Protein AF-A0A6L7TCB7-F1 (afdb_monomer)

pLDDT: mean 78.53, std 20.25, range [25.5, 98.0]

Secondary structure (DSSP, 8-state):
--PPPPP---EEEEETTEEEEE-PPPP-TTS---EEEEEETT---EE-S--SSEEEEE-PPTT--EEEEEEEEETTEEPPPPPPEEE---------TT-S---S-TT--HHHHHHHHHHTTGGGS--THHHHT-TTTS-TTTHHHHHHHTT-S---TTS-HHHHHHHHHHHHHHHHHTTSHHHHHHHHHHTT-EEEEEEPTTSSBEEEEEE---SS---HHHHHHHHHHHHHHS-TT-B--EEE----------SS-------------B--

Mean predicted aligned error: 18.27 Å

Nearest PDB structures (foldseek):
  6u5b-assembly1_0  TM=5.560E-01  e=2.184E-09  Pseudomonas aeruginosa PAO1
  4m4r-assembly3_E  TM=8.350E-01  e=5.725E-06  Homo sapiens
  7mrn-assembly1_A  TM=8.356E-01  e=4.690E-05  Mus musculus
  1uen-assembly1_A  TM=7.590E-01  e=2.731E-05  Homo sapiens
  7y6e-assembly7_G  TM=7.389E-01  e=3.688E-05  Chelicerata

Sequence (272 aa):
MAAPERIDDLTGSPLPGAAKLAWTKPGDGGSPITGHQVRIDGRAWTDTGSAEAGFTWPGLANGREHAFEARAVNADGQAPPSDVVRVTPAWPRTDTSNDVQTLLPPNATAMERALEQAASRASKVPVPIADVWNPATCPPSVLPWLAWALSVDRWDPDWPIATKRQVVADSIGVHRRKGTLAAVEQVLEDIGAVYDIEERPGGQAFRMAIAILNSGSILTEDIQGIREQIDGAKRRSVRYDLSLQAGASLAVAAAAGVGAVQVADVTLEISA

Structure (mmCIF, N/CA/C/O backbone):
data_AF-A0A6L7TCB7-F1
#
_entry.id   AF-A0A6L7TCB7-F1
#
loop_
_atom_site.group_PDB
_atom_site.id
_atom_site.type_symbol
_atom_site.label_atom_id
_atom_site.label_alt_id
_atom_site.label_comp_id
_atom_site.label_asym_id
_atom_site.label_entity_id
_atom_site.label_seq_id
_atom_site.pdbx_PDB_ins_code
_atom_site.Cartn_x
_atom_site.Cartn_y
_atom_site.Cartn_z
_atom_site.occupancy
_atom_site.B_iso_or_equiv
_atom_site.auth_seq_id
_atom_site.auth_comp_id
_atom_site.auth_asym_id
_atom_site.auth_atom_id
_atom_site.pdbx_PDB_model_num
ATOM 1 N N . MET A 1 1 ? 17.857 7.750 -63.173 1.00 79.62 1 MET A N 1
ATOM 2 C CA . MET A 1 1 ? 17.541 7.380 -61.783 1.00 79.62 1 MET A CA 1
ATOM 3 C C . MET A 1 1 ? 18.208 6.038 -61.541 1.00 79.62 1 MET A C 1
ATOM 5 O O . MET A 1 1 ? 18.345 5.273 -62.495 1.00 79.62 1 MET A O 1
ATOM 9 N N . ALA A 1 2 ? 18.770 5.839 -60.357 1.00 89.56 2 ALA A N 1
ATOM 10 C CA . ALA A 1 2 ? 19.584 4.678 -60.013 1.00 89.56 2 ALA A CA 1
ATOM 11 C C . ALA A 1 2 ? 19.196 4.156 -58.626 1.00 89.56 2 ALA A C 1
ATOM 13 O O . ALA A 1 2 ? 18.498 4.834 -57.871 1.00 89.56 2 ALA A O 1
ATOM 14 N N . ALA A 1 3 ? 19.669 2.956 -58.288 1.00 91.69 3 ALA A N 1
ATOM 15 C CA . ALA A 1 3 ? 19.549 2.437 -56.931 1.00 91.69 3 ALA A CA 1
ATOM 16 C C . ALA A 1 3 ? 20.221 3.389 -55.914 1.00 91.69 3 ALA A C 1
ATOM 18 O O . ALA A 1 3 ? 21.119 4.149 -56.296 1.00 91.69 3 ALA A O 1
ATOM 19 N N . PRO A 1 4 ? 19.819 3.351 -54.631 1.00 95.19 4 PRO A N 1
ATOM 20 C CA . PRO A 1 4 ? 20.387 4.232 -53.620 1.00 95.19 4 PRO A CA 1
ATOM 21 C C . PRO A 1 4 ? 21.870 3.934 -53.364 1.00 95.19 4 PRO A C 1
ATOM 23 O O . PRO A 1 4 ? 22.368 2.838 -53.643 1.00 95.19 4 PRO A O 1
ATOM 26 N N . GLU A 1 5 ? 22.565 4.902 -52.779 1.00 95.44 5 GLU A N 1
ATOM 27 C CA . GLU A 1 5 ? 23.951 4.752 -52.340 1.00 95.44 5 GLU A CA 1
ATOM 28 C C . GLU A 1 5 ? 24.071 3.831 -51.113 1.00 95.44 5 GLU A C 1
ATOM 30 O O . GLU A 1 5 ? 23.093 3.521 -50.423 1.00 95.44 5 GLU A O 1
ATOM 35 N N . ARG A 1 6 ? 25.298 3.364 -50.847 1.00 96.19 6 ARG A N 1
ATOM 36 C CA . ARG A 1 6 ? 25.607 2.516 -49.689 1.00 96.19 6 ARG A CA 1
ATOM 37 C C . ARG A 1 6 ? 25.461 3.318 -48.388 1.00 96.19 6 ARG A C 1
ATOM 39 O O . ARG A 1 6 ? 25.783 4.497 -48.338 1.00 96.19 6 ARG A O 1
ATOM 46 N N . ILE A 1 7 ? 25.005 2.653 -47.329 1.00 96.50 7 ILE A N 1
ATOM 47 C CA . ILE A 1 7 ? 25.036 3.192 -45.963 1.00 96.50 7 ILE A CA 1
ATOM 48 C C . ILE A 1 7 ? 26.451 3.017 -45.398 1.00 96.50 7 ILE A C 1
ATOM 50 O O . ILE A 1 7 ? 26.913 1.882 -45.272 1.00 96.50 7 ILE A O 1
ATOM 54 N N . ASP A 1 8 ? 27.108 4.118 -45.032 1.00 94.50 8 ASP A N 1
ATOM 55 C CA . ASP A 1 8 ? 28.501 4.121 -44.552 1.00 94.50 8 ASP A CA 1
ATOM 56 C C . ASP A 1 8 ? 28.642 4.269 -43.024 1.00 94.50 8 ASP A C 1
ATOM 58 O O . ASP A 1 8 ? 29.722 4.059 -42.479 1.00 94.50 8 ASP A O 1
ATOM 62 N N . ASP A 1 9 ? 27.565 4.608 -42.312 1.00 94.75 9 ASP A N 1
ATOM 63 C CA . ASP A 1 9 ? 27.580 4.952 -40.884 1.00 94.75 9 ASP A CA 1
ATOM 64 C C . ASP A 1 9 ? 26.626 4.088 -40.044 1.00 94.75 9 ASP A C 1
ATOM 66 O O . ASP A 1 9 ? 26.057 4.544 -39.049 1.00 94.75 9 ASP A O 1
ATOM 70 N N . LEU A 1 10 ? 26.438 2.822 -40.434 1.00 96.75 10 LEU A N 1
ATOM 71 C CA . LEU A 1 10 ? 25.631 1.897 -39.644 1.00 96.75 10 LEU A CA 1
ATOM 72 C C . LEU A 1 10 ? 26.208 1.789 -38.225 1.00 96.75 10 LEU A C 1
ATOM 74 O O . LEU A 1 10 ? 27.384 1.492 -38.022 1.00 96.75 10 LEU A O 1
ATOM 78 N N . THR A 1 11 ? 25.351 1.987 -37.229 1.00 96.19 11 THR A N 1
ATOM 79 C CA . THR A 1 11 ? 25.665 1.813 -35.810 1.00 96.19 11 THR A CA 1
ATOM 80 C C . THR A 1 11 ? 24.645 0.896 -35.152 1.00 96.19 11 THR A C 1
ATOM 82 O O . THR A 1 11 ? 23.493 0.797 -35.580 1.00 96.19 11 THR A O 1
ATOM 85 N N . GLY A 1 12 ? 25.072 0.200 -34.100 1.00 94.75 12 GLY A N 1
ATOM 86 C CA . GLY A 1 12 ? 24.246 -0.744 -33.361 1.00 94.75 12 GLY A CA 1
ATOM 87 C C . GLY A 1 12 ? 24.436 -0.576 -31.861 1.00 94.75 12 GLY A C 1
ATOM 88 O O . GLY A 1 12 ? 25.558 -0.494 -31.370 1.00 94.75 12 GLY A O 1
ATOM 89 N N . SER A 1 13 ? 23.329 -0.537 -31.129 1.00 92.75 13 SER A N 1
ATOM 90 C CA . SER A 1 13 ? 23.298 -0.451 -29.670 1.00 92.75 13 SER A CA 1
ATOM 91 C C . SER A 1 13 ? 22.528 -1.646 -29.090 1.00 92.75 13 SER A C 1
ATOM 93 O O . SER A 1 13 ? 21.466 -2.007 -29.611 1.00 92.75 13 SER A O 1
ATOM 95 N N . PRO A 1 14 ? 23.054 -2.312 -28.046 1.00 93.12 14 PRO A N 1
ATOM 96 C CA . PRO A 1 14 ? 22.409 -3.483 -27.467 1.00 93.12 14 PRO A CA 1
ATOM 97 C C . PRO A 1 14 ? 21.191 -3.088 -26.624 1.00 93.12 14 PRO A C 1
ATOM 99 O O . PRO A 1 14 ? 21.247 -2.142 -25.840 1.00 93.12 14 PRO A O 1
ATOM 102 N N . LEU A 1 15 ? 20.113 -3.862 -26.740 1.00 90.38 15 LEU A N 1
ATOM 103 C CA . LEU A 1 15 ? 18.933 -3.807 -25.877 1.00 90.38 15 LEU A CA 1
ATOM 104 C C . LEU A 1 15 ? 18.674 -5.193 -25.252 1.00 90.38 15 LEU A C 1
ATOM 106 O O . LEU A 1 15 ? 19.168 -6.202 -25.765 1.00 90.38 15 LEU A O 1
ATOM 110 N N . PRO A 1 16 ? 17.876 -5.287 -24.174 1.00 90.69 16 PRO A N 1
ATOM 111 C CA . PRO A 1 16 ? 17.417 -6.566 -23.642 1.00 90.69 16 PRO A CA 1
ATOM 112 C C . PRO A 1 16 ? 16.672 -7.396 -24.684 1.00 90.69 16 PRO A C 1
ATOM 114 O O . PRO A 1 16 ? 15.559 -7.062 -25.082 1.00 90.69 16 PRO A O 1
ATOM 117 N N . GLY A 1 17 ? 17.294 -8.488 -25.124 1.00 93.00 17 GLY A N 1
ATOM 118 C CA . GLY A 1 17 ? 16.734 -9.382 -26.133 1.00 93.00 17 GLY A CA 1
ATOM 119 C C . GLY A 1 17 ? 16.555 -8.750 -27.519 1.00 93.00 17 GLY A C 1
ATOM 120 O O . GLY A 1 17 ? 15.745 -9.237 -28.308 1.00 93.00 17 GLY A O 1
ATOM 121 N N . ALA A 1 18 ? 17.259 -7.653 -27.819 1.00 94.69 18 ALA A N 1
ATOM 122 C CA . ALA A 1 18 ? 17.116 -6.911 -29.069 1.00 94.69 18 ALA A CA 1
ATOM 123 C C . ALA A 1 18 ? 18.385 -6.113 -29.428 1.00 94.69 18 ALA A C 1
ATOM 125 O O . ALA A 1 18 ? 19.290 -5.939 -28.612 1.00 94.69 18 ALA A O 1
ATOM 126 N N . ALA A 1 19 ? 18.451 -5.601 -30.656 1.00 96.50 19 ALA A N 1
ATOM 127 C CA . ALA A 1 19 ? 19.490 -4.675 -31.107 1.00 96.50 19 ALA A CA 1
ATOM 128 C C . ALA A 1 19 ? 18.844 -3.459 -31.779 1.00 96.50 19 ALA A C 1
ATOM 130 O O . ALA A 1 19 ? 18.028 -3.616 -32.687 1.00 96.50 19 ALA A O 1
ATOM 131 N N . LYS A 1 20 ? 19.195 -2.245 -31.346 1.00 95.88 20 LYS A N 1
ATOM 132 C CA . LYS A 1 20 ? 18.764 -1.002 -31.993 1.00 95.88 20 LYS A CA 1
ATOM 133 C C . LYS A 1 20 ? 19.844 -0.538 -32.961 1.00 95.88 20 LYS A C 1
ATOM 135 O O . LYS A 1 20 ? 20.947 -0.197 -32.539 1.00 95.88 20 LYS A O 1
ATOM 140 N N . LEU A 1 21 ? 19.499 -0.517 -34.238 1.00 97.31 21 LEU A N 1
ATOM 141 C CA . LEU A 1 21 ? 20.334 -0.086 -35.346 1.00 97.31 21 LEU A CA 1
ATOM 142 C C . LEU A 1 21 ? 19.938 1.328 -35.776 1.00 97.31 21 LEU A C 1
ATOM 144 O O . LEU A 1 21 ? 18.749 1.660 -35.796 1.00 97.31 21 LEU A O 1
ATOM 148 N N . ALA A 1 22 ? 20.925 2.145 -36.120 1.00 97.06 22 ALA A N 1
ATOM 149 C CA . ALA A 1 22 ? 20.739 3.507 -36.608 1.00 97.06 22 ALA A CA 1
ATOM 150 C C . ALA A 1 22 ? 21.781 3.830 -37.684 1.00 97.06 22 ALA A C 1
ATOM 152 O O . ALA A 1 22 ? 22.899 3.316 -37.634 1.00 97.06 22 ALA A O 1
ATOM 153 N N . TRP A 1 23 ? 21.405 4.661 -38.650 1.00 96.81 23 TRP A N 1
ATOM 154 C CA . TRP A 1 23 ? 22.270 5.122 -39.737 1.00 96.81 23 TRP A CA 1
ATOM 155 C C . TRP A 1 23 ? 21.792 6.486 -40.247 1.00 96.81 23 TRP A C 1
ATOM 157 O O . TRP A 1 23 ? 20.727 6.964 -39.848 1.00 96.81 23 TRP A O 1
ATOM 167 N N . THR A 1 24 ? 22.547 7.104 -41.150 1.00 96.12 24 THR A N 1
ATOM 168 C CA . THR A 1 24 ? 22.100 8.275 -41.912 1.00 96.12 24 THR A CA 1
ATOM 169 C C . THR A 1 24 ? 21.494 7.827 -43.236 1.00 96.12 24 THR A C 1
ATOM 171 O O . THR A 1 24 ? 21.977 6.903 -43.890 1.00 96.12 24 THR A O 1
ATOM 174 N N . LYS A 1 25 ? 20.399 8.473 -43.651 1.00 93.31 25 LYS A N 1
ATOM 175 C CA . LYS A 1 25 ? 19.746 8.166 -44.928 1.00 93.31 25 LYS A CA 1
ATOM 176 C C . LYS A 1 25 ? 20.737 8.407 -46.087 1.00 93.31 25 LYS A C 1
ATOM 178 O O . LYS A 1 25 ? 21.213 9.536 -46.209 1.00 93.31 25 LYS A O 1
ATOM 183 N N . PRO A 1 26 ? 21.045 7.394 -46.919 1.00 93.81 26 PRO A N 1
ATOM 184 C CA . PRO A 1 26 ? 22.022 7.536 -47.997 1.00 93.81 26 PRO A CA 1
ATOM 185 C C . PRO A 1 26 ? 21.457 8.357 -49.165 1.00 93.81 26 PRO A C 1
ATOM 187 O O . PRO A 1 26 ? 20.250 8.618 -49.227 1.00 93.81 26 PRO A O 1
ATOM 190 N N . GLY A 1 27 ? 22.324 8.738 -50.109 1.00 93.19 27 GLY A N 1
ATOM 191 C CA . GLY A 1 27 ? 21.908 9.352 -51.369 1.00 93.19 27 GLY A CA 1
ATOM 192 C C . GLY A 1 27 ? 20.899 8.470 -52.111 1.00 93.19 27 GLY A C 1
ATOM 193 O O . GLY A 1 27 ? 21.050 7.252 -52.191 1.00 93.19 27 GLY A O 1
ATOM 194 N N . ASP A 1 28 ? 19.842 9.073 -52.646 1.00 91.44 28 ASP A N 1
ATOM 195 C CA . ASP A 1 28 ? 18.674 8.353 -53.166 1.00 91.44 28 ASP A CA 1
ATOM 196 C C . ASP A 1 28 ? 18.794 7.960 -54.654 1.00 91.44 28 ASP A C 1
ATOM 198 O O . ASP A 1 28 ? 17.880 7.366 -55.226 1.00 91.44 28 ASP A O 1
ATOM 202 N N . GLY A 1 29 ? 19.915 8.286 -55.305 1.00 88.62 29 GLY A N 1
ATOM 203 C CA . GLY A 1 29 ? 20.134 7.999 -56.728 1.00 88.62 29 GLY A CA 1
ATOM 204 C C . GLY A 1 29 ? 19.162 8.735 -57.667 1.00 88.62 29 GLY A C 1
ATOM 205 O O . GLY A 1 29 ? 19.016 8.356 -58.837 1.00 88.62 29 GLY A O 1
ATOM 206 N N . GLY A 1 30 ? 18.483 9.776 -57.169 1.00 89.00 30 GLY A N 1
ATOM 207 C CA . GLY A 1 30 ? 17.447 10.529 -57.873 1.00 89.00 30 GLY A CA 1
ATOM 208 C C . GLY A 1 30 ? 16.027 9.966 -57.732 1.00 89.00 30 GLY A C 1
ATOM 209 O O . GLY A 1 30 ? 15.117 10.542 -58.326 1.00 89.00 30 GLY A O 1
ATOM 210 N N . SER A 1 31 ? 15.830 8.879 -56.973 1.00 92.06 31 SER A N 1
ATOM 211 C CA . SER A 1 31 ? 14.531 8.247 -56.687 1.00 92.06 31 SER A CA 1
ATOM 212 C C . SER A 1 31 ? 14.310 8.121 -55.178 1.00 92.06 31 SER A C 1
ATOM 214 O O . SER A 1 31 ? 15.129 7.482 -54.520 1.00 92.06 31 SER A O 1
ATOM 216 N N . PRO A 1 32 ? 13.188 8.607 -54.610 1.00 92.94 32 PRO A N 1
ATOM 217 C CA . PRO A 1 32 ? 12.962 8.556 -53.169 1.00 92.94 32 PRO A CA 1
ATOM 218 C C . PRO A 1 32 ? 13.105 7.143 -52.589 1.00 92.94 32 PRO A C 1
ATOM 220 O O . PRO A 1 32 ? 12.491 6.193 -53.073 1.00 92.94 32 PRO A O 1
ATOM 223 N N . ILE A 1 33 ? 13.887 7.014 -51.514 1.00 94.38 33 ILE A N 1
ATOM 224 C CA . ILE A 1 33 ? 14.020 5.759 -50.759 1.00 94.38 33 ILE A CA 1
ATOM 225 C C . ILE A 1 33 ? 12.661 5.384 -50.165 1.00 94.38 33 ILE A C 1
ATOM 227 O O . ILE A 1 33 ? 12.085 6.151 -49.388 1.00 94.38 33 ILE A O 1
ATOM 231 N N . THR A 1 34 ? 12.184 4.193 -50.521 1.00 94.56 34 THR A N 1
ATOM 232 C CA . THR 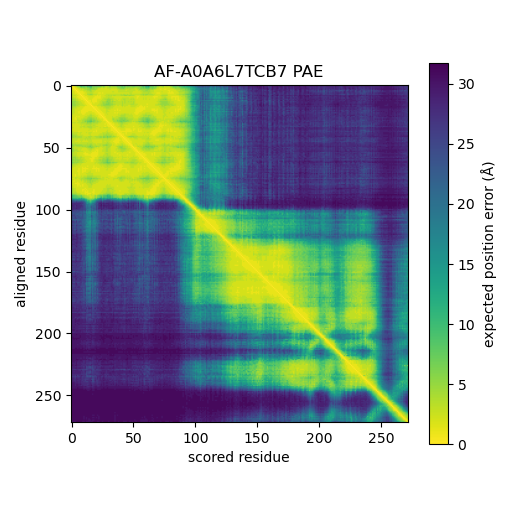A 1 34 ? 10.890 3.635 -50.111 1.00 94.56 34 THR A CA 1
ATOM 233 C C . THR A 1 34 ? 10.998 2.756 -48.869 1.00 94.56 34 THR A C 1
ATOM 235 O O . THR A 1 34 ? 9.996 2.547 -48.192 1.00 94.56 34 THR A O 1
ATOM 238 N N . GLY A 1 35 ? 12.193 2.257 -48.547 1.00 94.75 35 GLY A N 1
ATOM 239 C CA . GLY A 1 35 ? 12.415 1.434 -47.362 1.00 94.75 35 GLY A CA 1
ATOM 240 C C . GLY A 1 35 ? 13.874 1.045 -47.158 1.00 94.75 35 GLY A C 1
ATOM 241 O O . GLY A 1 35 ? 14.746 1.365 -47.970 1.00 94.75 35 GLY A O 1
ATOM 242 N N . HIS A 1 36 ? 14.125 0.324 -46.072 1.00 96.75 36 HIS A N 1
ATOM 243 C CA . HIS A 1 36 ? 15.421 -0.267 -45.774 1.00 96.75 36 HIS A CA 1
ATOM 244 C C . HIS A 1 36 ? 15.276 -1.765 -45.537 1.00 96.75 36 HIS A C 1
ATOM 246 O O . HIS A 1 36 ? 14.223 -2.268 -45.152 1.00 96.75 36 HIS A O 1
ATOM 252 N N . GLN A 1 37 ? 16.361 -2.491 -45.761 1.00 97.31 37 GLN A N 1
ATOM 253 C CA . GLN A 1 37 ? 16.446 -3.908 -45.463 1.00 97.31 37 GLN A CA 1
ATOM 254 C C . GLN A 1 37 ? 17.632 -4.157 -44.547 1.00 97.31 37 GLN A C 1
ATOM 256 O O . GLN A 1 37 ? 18.714 -3.611 -44.759 1.00 97.31 37 GLN A O 1
ATOM 261 N N . VAL A 1 38 ? 17.426 -5.011 -43.553 1.00 97.38 38 VAL A N 1
ATOM 262 C CA . VAL A 1 38 ? 18.450 -5.426 -42.594 1.00 97.38 38 VAL A CA 1
ATOM 263 C C . VAL A 1 38 ? 18.567 -6.942 -42.643 1.00 97.38 38 VAL A C 1
ATOM 265 O O . VAL A 1 38 ? 17.566 -7.650 -42.783 1.00 97.38 38 VAL A O 1
ATOM 268 N N . ARG A 1 39 ? 19.784 -7.465 -42.521 1.00 96.56 39 ARG A N 1
ATOM 269 C CA . ARG A 1 39 ? 20.008 -8.895 -42.287 1.00 96.56 39 ARG A CA 1
ATOM 270 C C . ARG A 1 39 ? 20.880 -9.120 -41.066 1.00 96.56 39 ARG A C 1
ATOM 272 O O . ARG A 1 39 ? 21.682 -8.266 -40.698 1.00 96.56 39 ARG A O 1
ATOM 279 N N . ILE A 1 40 ? 20.721 -10.299 -40.479 1.00 97.00 40 ILE A N 1
ATOM 280 C CA . ILE A 1 40 ? 21.467 -10.764 -39.312 1.00 97.00 40 ILE A CA 1
ATOM 281 C C . ILE A 1 40 ? 22.233 -12.042 -39.661 1.00 97.00 40 ILE A C 1
ATOM 283 O O . ILE A 1 40 ? 21.677 -12.939 -40.297 1.00 97.00 40 ILE A O 1
ATOM 287 N N . ASP A 1 41 ? 23.498 -12.132 -39.259 1.00 94.81 41 ASP A N 1
ATOM 288 C CA . ASP A 1 41 ? 24.373 -13.305 -39.403 1.00 94.81 41 ASP A CA 1
ATOM 289 C C . ASP A 1 41 ? 24.395 -13.892 -40.832 1.00 94.81 41 ASP A C 1
ATOM 291 O O . ASP A 1 41 ? 24.374 -15.109 -41.023 1.00 94.81 41 ASP A O 1
ATOM 295 N N . GLY A 1 42 ? 24.368 -13.024 -41.852 1.00 91.81 42 GLY A N 1
ATOM 296 C CA . GLY A 1 42 ? 24.376 -13.422 -43.266 1.00 91.81 42 GLY A CA 1
ATOM 297 C C . GLY A 1 42 ? 23.087 -14.089 -43.770 1.00 91.81 42 GLY A C 1
ATOM 298 O O . GLY A 1 42 ? 23.082 -14.654 -44.864 1.00 91.81 42 GLY A O 1
ATOM 299 N N . ARG A 1 43 ? 21.991 -14.040 -43.001 1.00 95.06 43 ARG A N 1
ATOM 300 C CA . ARG A 1 43 ? 20.680 -14.590 -43.392 1.00 95.06 43 ARG A CA 1
ATOM 301 C C . ARG A 1 43 ? 20.002 -13.751 -44.484 1.00 95.06 43 ARG A C 1
ATOM 303 O O . ARG A 1 43 ? 20.526 -12.741 -44.950 1.00 95.06 43 ARG A O 1
ATOM 310 N N . ALA A 1 44 ? 18.814 -14.193 -44.899 1.00 96.19 44 ALA A N 1
ATOM 311 C CA . ALA A 1 44 ? 17.976 -13.458 -45.838 1.00 96.19 44 ALA A CA 1
ATOM 312 C C . ALA A 1 44 ? 17.673 -12.033 -45.339 1.00 96.19 44 ALA A C 1
ATOM 314 O O . ALA A 1 44 ? 17.507 -11.793 -44.142 1.00 96.19 44 ALA A O 1
ATOM 315 N N . TRP A 1 45 ? 17.591 -11.100 -46.285 1.00 97.25 45 TRP A N 1
ATOM 316 C CA . TRP A 1 45 ? 17.223 -9.713 -46.024 1.00 97.25 45 TRP A CA 1
ATOM 317 C C . TRP A 1 45 ? 15.785 -9.619 -45.518 1.00 97.25 45 TRP A C 1
ATOM 319 O O . TRP A 1 45 ? 14.881 -10.224 -46.092 1.00 97.25 45 TRP A O 1
ATOM 329 N N . THR A 1 46 ? 15.589 -8.848 -44.453 1.00 97.00 46 THR A N 1
ATOM 330 C CA . THR A 1 46 ? 14.281 -8.554 -43.862 1.00 97.00 46 THR A CA 1
ATOM 331 C C . THR A 1 46 ? 13.951 -7.090 -44.106 1.00 97.00 46 THR A C 1
ATOM 333 O O . THR A 1 46 ? 14.797 -6.225 -43.884 1.00 97.00 46 THR A O 1
ATOM 336 N N . ASP A 1 47 ? 12.740 -6.819 -44.584 1.00 95.19 47 ASP A N 1
ATOM 337 C CA . ASP A 1 47 ? 12.258 -5.457 -44.798 1.00 95.19 47 ASP A CA 1
ATOM 338 C C . ASP A 1 47 ? 11.916 -4.797 -43.458 1.00 95.19 47 ASP A C 1
ATOM 340 O O . ASP A 1 47 ? 11.263 -5.411 -42.610 1.00 95.19 47 ASP A O 1
ATOM 344 N N . THR A 1 48 ? 12.370 -3.561 -43.252 1.00 92.56 48 THR A N 1
ATOM 345 C CA . THR A 1 48 ? 12.030 -2.790 -42.049 1.00 92.56 48 THR A CA 1
ATOM 346 C C . THR A 1 48 ? 10.607 -2.236 -42.113 1.00 92.56 48 THR A C 1
ATOM 348 O O . THR A 1 48 ? 10.084 -1.799 -41.088 1.00 92.56 48 THR A O 1
ATOM 351 N N . GLY A 1 49 ? 9.984 -2.221 -43.300 1.00 89.88 49 GLY A N 1
ATOM 352 C CA . GLY A 1 49 ? 8.670 -1.622 -43.532 1.00 89.88 49 GLY A CA 1
ATOM 353 C C . GLY A 1 49 ? 8.661 -0.098 -43.384 1.00 89.88 49 GLY A C 1
ATOM 354 O O . GLY A 1 49 ? 7.590 0.499 -43.296 1.00 89.88 49 GLY A O 1
ATOM 355 N N . SER A 1 50 ? 9.839 0.533 -43.322 1.00 90.31 50 SER A N 1
ATOM 356 C CA . SER A 1 50 ? 9.989 1.960 -43.049 1.00 90.31 50 SER A CA 1
ATOM 357 C C . SER A 1 50 ? 11.144 2.580 -43.835 1.00 90.31 50 SER A C 1
ATOM 359 O O . SER A 1 50 ? 12.230 2.008 -43.961 1.00 90.31 50 SER A O 1
ATOM 361 N N . ALA A 1 51 ? 10.922 3.802 -44.322 1.00 91.31 51 ALA A N 1
ATOM 362 C CA . ALA A 1 51 ? 11.951 4.649 -44.924 1.00 91.31 51 ALA A CA 1
ATOM 363 C C . ALA A 1 51 ? 12.758 5.454 -43.880 1.00 91.31 51 ALA A C 1
ATOM 365 O O . ALA A 1 51 ? 13.597 6.276 -44.261 1.00 91.3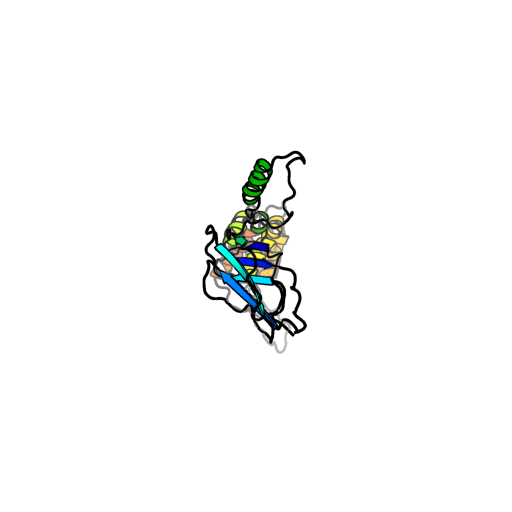1 51 ALA A O 1
ATOM 366 N N . GLU A 1 52 ? 12.511 5.244 -42.583 1.00 93.38 52 GLU A N 1
ATOM 367 C CA . GLU A 1 52 ? 13.291 5.836 -41.492 1.00 93.38 52 GLU A CA 1
ATOM 368 C C . GLU A 1 52 ? 14.695 5.228 -41.400 1.00 93.38 52 GLU A C 1
ATOM 370 O O . GLU A 1 52 ? 14.920 4.063 -41.735 1.00 93.38 52 GLU A O 1
ATOM 375 N N . ALA A 1 53 ? 15.650 6.033 -40.932 1.00 92.94 53 ALA A N 1
ATOM 376 C CA . ALA A 1 53 ? 17.059 5.663 -40.837 1.00 92.94 53 ALA A CA 1
ATOM 377 C C . ALA A 1 53 ? 17.383 4.966 -39.499 1.00 92.94 53 ALA A C 1
ATOM 379 O O . ALA A 1 53 ? 18.221 5.400 -38.706 1.00 92.94 53 ALA A O 1
ATOM 380 N N . GLY A 1 54 ? 16.651 3.893 -39.212 1.00 93.69 54 GLY A N 1
ATOM 381 C CA . GLY A 1 54 ? 16.836 3.094 -38.010 1.00 93.69 54 GLY A CA 1
ATOM 382 C C . GLY A 1 54 ? 15.893 1.901 -37.947 1.00 93.69 54 GLY A C 1
ATOM 383 O O . GLY A 1 54 ? 14.848 1.867 -38.594 1.00 93.69 54 GLY A O 1
ATOM 384 N N . PHE A 1 55 ? 16.276 0.896 -37.163 1.00 96.62 55 PHE A N 1
ATOM 385 C CA . PHE A 1 55 ? 15.479 -0.311 -36.967 1.00 96.62 55 PHE A CA 1
ATOM 386 C C . PHE A 1 55 ? 15.827 -0.992 -35.645 1.00 96.62 55 PHE A C 1
ATOM 388 O O . PHE A 1 55 ? 16.994 -1.084 -35.270 1.00 96.62 55 PHE A O 1
ATOM 395 N N . THR 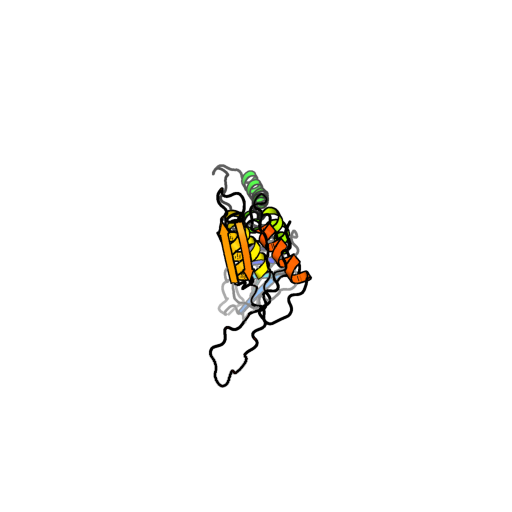A 1 56 ? 14.829 -1.518 -34.936 1.00 96.62 56 THR A N 1
ATOM 396 C CA . THR A 1 56 ? 15.062 -2.360 -33.757 1.00 96.62 56 THR A CA 1
ATOM 397 C C . THR A 1 56 ? 14.786 -3.811 -34.108 1.00 96.62 56 THR A C 1
ATOM 399 O O . THR A 1 56 ? 13.641 -4.186 -34.335 1.00 96.62 56 THR A O 1
ATOM 402 N N . TRP A 1 57 ? 15.837 -4.631 -34.116 1.00 96.12 57 TRP A N 1
ATOM 403 C CA . TRP A 1 57 ? 15.737 -6.069 -34.329 1.00 96.12 57 TRP A CA 1
ATOM 404 C C . TRP A 1 57 ? 15.348 -6.777 -33.020 1.00 96.12 57 TRP A C 1
ATOM 406 O O . TRP A 1 57 ? 16.148 -6.760 -32.077 1.00 96.12 57 TRP A O 1
ATOM 416 N N . PRO A 1 58 ? 14.162 -7.407 -32.928 1.00 95.50 58 PRO A N 1
ATOM 417 C CA . PRO A 1 58 ? 13.699 -8.067 -31.709 1.00 95.50 58 PRO A CA 1
ATOM 418 C C . PRO A 1 58 ? 14.131 -9.543 -31.634 1.00 95.50 58 PRO A C 1
ATOM 420 O O . PRO A 1 58 ? 14.578 -10.135 -32.614 1.00 95.50 58 PRO A O 1
ATOM 423 N N . GLY A 1 59 ? 13.926 -10.173 -30.474 1.00 93.56 59 GLY A N 1
ATOM 424 C CA . GLY A 1 59 ? 13.974 -11.635 -30.328 1.00 93.56 59 GLY A CA 1
ATOM 425 C C . GLY A 1 59 ? 15.376 -12.247 -30.334 1.00 93.56 59 GLY A C 1
ATOM 426 O O . GLY A 1 59 ? 15.542 -13.404 -30.716 1.00 93.56 59 GLY A O 1
ATOM 427 N N . LEU A 1 60 ? 16.388 -11.486 -29.926 1.00 94.44 60 LEU A N 1
ATOM 428 C CA . LEU A 1 60 ? 17.768 -11.953 -29.839 1.00 94.44 60 LEU A CA 1
ATOM 429 C C . LEU A 1 60 ? 18.061 -12.589 -28.477 1.00 94.44 60 LEU A C 1
ATOM 431 O O . LEU A 1 60 ? 17.525 -12.178 -27.449 1.00 94.44 60 LEU A O 1
ATOM 435 N N . ALA A 1 61 ? 18.952 -13.578 -28.452 1.00 91.19 61 ALA A N 1
ATOM 436 C CA . ALA A 1 61 ? 19.431 -14.149 -27.200 1.00 91.19 61 ALA A CA 1
ATOM 437 C C . ALA A 1 61 ? 20.491 -13.232 -26.573 1.00 91.19 61 ALA A C 1
ATOM 439 O O . ALA A 1 61 ? 21.452 -12.836 -27.232 1.00 91.19 61 ALA A O 1
ATOM 440 N N . ASN A 1 62 ? 20.346 -12.926 -25.283 1.00 91.56 62 ASN A N 1
ATOM 441 C CA . ASN A 1 62 ? 21.347 -12.138 -24.567 1.00 91.56 62 ASN A CA 1
ATOM 442 C C . ASN A 1 62 ? 22.671 -12.910 -24.437 1.00 91.56 62 ASN A C 1
ATOM 444 O O . ASN A 1 62 ? 22.675 -14.121 -24.225 1.00 91.56 62 ASN A O 1
ATOM 448 N N . GLY A 1 63 ? 23.791 -12.194 -24.545 1.00 89.88 63 GLY A N 1
ATOM 449 C CA . GLY A 1 63 ? 25.150 -12.732 -24.448 1.00 89.88 63 GLY A CA 1
ATOM 450 C C . GLY A 1 63 ? 25.703 -13.333 -25.743 1.00 89.88 63 GLY A C 1
ATOM 451 O O . GLY A 1 63 ? 26.871 -13.716 -25.769 1.00 89.88 63 GLY A O 1
ATOM 452 N N . ARG A 1 64 ? 24.910 -13.399 -26.820 1.00 92.81 64 ARG A N 1
ATOM 453 C CA . ARG A 1 64 ? 25.361 -13.859 -28.138 1.00 92.81 64 ARG A CA 1
ATOM 454 C C . ARG A 1 64 ? 25.634 -12.668 -29.052 1.00 92.81 64 ARG A C 1
ATOM 456 O O . ARG A 1 64 ? 24.767 -11.822 -29.234 1.00 92.81 64 ARG A O 1
ATOM 463 N N . GLU A 1 65 ? 26.830 -12.614 -29.630 1.00 95.56 65 GLU A N 1
ATOM 464 C CA . GLU A 1 65 ? 27.156 -11.618 -30.652 1.00 95.56 65 GLU A CA 1
ATOM 465 C C . GLU A 1 65 ? 26.417 -11.937 -31.958 1.00 95.56 65 GLU A C 1
ATOM 467 O O . GLU A 1 65 ? 26.361 -13.094 -32.386 1.00 95.56 65 GLU A O 1
ATOM 472 N N . HIS A 1 66 ? 25.875 -10.896 -32.582 1.00 96.44 66 HIS A N 1
ATOM 473 C CA . HIS A 1 66 ? 25.205 -10.948 -33.872 1.00 96.44 66 HIS A CA 1
ATOM 474 C C . HIS A 1 66 ? 25.789 -9.901 -34.821 1.00 96.44 66 HIS A C 1
ATOM 476 O O . HIS A 1 66 ? 26.072 -8.770 -34.415 1.00 96.44 66 HIS A O 1
ATOM 482 N N . ALA A 1 67 ? 25.959 -10.283 -36.083 1.00 97.44 67 ALA A N 1
ATOM 483 C CA . ALA A 1 67 ? 26.461 -9.425 -37.149 1.00 97.44 67 ALA A CA 1
ATOM 484 C C . ALA A 1 67 ? 25.297 -8.863 -37.975 1.00 97.44 67 ALA A C 1
ATOM 486 O O . ALA A 1 67 ? 24.477 -9.628 -38.481 1.00 97.44 67 ALA A O 1
ATOM 487 N N . PHE A 1 68 ? 25.239 -7.544 -38.134 1.00 98.00 68 PHE A N 1
ATOM 488 C CA . PHE A 1 68 ? 24.190 -6.830 -38.855 1.00 98.00 68 PHE A CA 1
ATOM 489 C C . PHE A 1 68 ? 24.747 -6.084 -40.060 1.00 98.00 68 PHE A C 1
ATOM 491 O O . PHE A 1 68 ? 25.808 -5.468 -39.984 1.00 98.00 68 PHE A O 1
ATOM 498 N N . GLU A 1 69 ? 23.978 -6.097 -41.143 1.00 97.75 69 GLU A N 1
ATOM 499 C CA . GLU A 1 69 ? 24.197 -5.283 -42.340 1.00 97.75 69 GLU A CA 1
ATOM 500 C C . GLU A 1 69 ? 22.867 -4.644 -42.743 1.00 97.75 69 GLU A C 1
ATOM 502 O O . GLU A 1 69 ? 21.806 -5.267 -42.599 1.00 97.75 69 GLU A O 1
ATOM 507 N N . ALA A 1 70 ? 22.923 -3.424 -43.270 1.00 97.19 70 ALA A N 1
ATOM 508 C CA . ALA A 1 70 ? 21.763 -2.674 -43.737 1.00 97.19 70 ALA A CA 1
ATOM 509 C C . ALA A 1 70 ? 21.950 -2.222 -45.193 1.00 97.19 70 ALA A C 1
ATOM 511 O O . ALA A 1 70 ? 23.072 -2.034 -45.665 1.00 97.19 70 ALA A O 1
ATOM 512 N N . ARG A 1 71 ? 20.842 -2.037 -45.914 1.00 96.81 71 ARG A N 1
ATOM 513 C CA . ARG A 1 71 ? 20.820 -1.423 -47.250 1.00 96.81 71 ARG A CA 1
ATOM 514 C C . ARG A 1 71 ? 19.526 -0.649 -47.482 1.00 96.81 71 ARG A C 1
ATOM 516 O O . ARG A 1 71 ? 18.475 -1.037 -46.974 1.00 96.81 71 ARG A O 1
ATOM 523 N N . ALA A 1 72 ? 19.595 0.419 -48.268 1.00 96.31 72 ALA A N 1
ATOM 524 C CA . ALA A 1 72 ? 18.423 1.180 -48.695 1.00 96.31 72 ALA A CA 1
ATOM 525 C C . ALA A 1 72 ? 17.792 0.591 -49.969 1.00 96.31 72 ALA A C 1
ATOM 527 O O . ALA A 1 72 ? 18.463 -0.073 -50.765 1.00 96.31 72 ALA A O 1
ATOM 528 N N . VAL A 1 73 ? 16.495 0.838 -50.157 1.00 96.19 73 VAL A N 1
ATOM 529 C CA . VAL A 1 73 ? 15.704 0.375 -51.305 1.00 96.19 73 VAL A CA 1
ATOM 530 C C . VAL A 1 73 ? 14.882 1.535 -51.869 1.00 96.19 73 VAL A C 1
ATOM 532 O O . VAL A 1 73 ? 14.244 2.273 -51.115 1.00 96.19 73 VAL A O 1
ATOM 535 N N . ASN A 1 74 ? 14.883 1.684 -53.192 1.00 94.81 74 ASN A N 1
ATOM 536 C CA . ASN A 1 74 ? 13.992 2.580 -53.932 1.00 94.81 74 ASN A CA 1
ATOM 537 C C . ASN A 1 74 ? 13.338 1.828 -55.111 1.00 94.81 74 ASN A C 1
ATOM 539 O O . ASN A 1 74 ? 13.504 0.615 -55.258 1.00 94.81 74 ASN A O 1
ATOM 543 N N . ALA A 1 75 ? 12.592 2.546 -55.956 1.00 94.12 75 ALA A N 1
ATOM 544 C CA . ALA A 1 75 ? 11.928 1.970 -57.129 1.00 94.12 75 ALA A CA 1
ATOM 545 C C . ALA A 1 75 ? 12.899 1.389 -58.179 1.00 94.12 75 ALA A C 1
ATOM 547 O O . ALA A 1 75 ? 12.514 0.493 -58.928 1.00 94.12 75 ALA A O 1
ATOM 548 N N . ASP A 1 76 ? 14.143 1.874 -58.221 1.00 91.69 76 ASP A N 1
ATOM 549 C CA . ASP A 1 76 ? 15.165 1.458 -59.187 1.00 91.69 76 ASP A CA 1
ATOM 550 C C . ASP A 1 76 ? 16.026 0.284 -58.690 1.00 91.69 76 ASP A C 1
ATOM 552 O O . ASP A 1 76 ? 16.756 -0.320 -59.478 1.00 91.69 76 ASP A O 1
ATOM 556 N N . GLY A 1 77 ? 15.954 -0.070 -57.401 1.00 92.19 77 GLY A N 1
ATOM 557 C CA . GLY A 1 77 ? 16.621 -1.252 -56.861 1.00 92.19 77 GLY A CA 1
ATOM 558 C C . GLY A 1 77 ? 17.090 -1.127 -55.414 1.00 92.19 77 GLY A C 1
ATOM 559 O O . GLY A 1 77 ? 16.633 -0.287 -54.638 1.00 92.19 77 GLY A O 1
ATOM 560 N N . GLN A 1 78 ? 18.007 -2.022 -55.037 1.00 95.12 78 GLN A N 1
ATOM 561 C CA . GLN A 1 78 ? 18.614 -2.062 -53.706 1.00 95.12 78 GLN A CA 1
ATOM 562 C C . GLN A 1 78 ? 20.056 -1.555 -53.749 1.00 95.12 78 GLN A C 1
ATOM 564 O O . GLN A 1 78 ? 20.805 -1.876 -54.672 1.00 95.12 78 GLN A O 1
ATOM 569 N N . ALA A 1 79 ? 20.451 -0.820 -52.714 1.00 95.88 79 ALA A N 1
ATOM 570 C CA . ALA A 1 79 ? 21.824 -0.381 -52.520 1.00 95.88 79 ALA A CA 1
ATOM 571 C C . ALA A 1 79 ? 22.777 -1.563 -52.236 1.00 95.88 79 ALA A C 1
ATOM 573 O O . ALA A 1 79 ? 22.337 -2.628 -51.769 1.00 95.88 79 ALA A O 1
ATOM 574 N N . PRO A 1 80 ? 24.096 -1.380 -52.441 1.00 95.88 80 PRO A N 1
ATOM 575 C CA . PRO A 1 80 ? 25.104 -2.268 -51.874 1.00 95.88 80 PRO A CA 1
ATOM 576 C C . PRO A 1 80 ? 24.958 -2.388 -50.341 1.00 95.88 80 PRO A C 1
ATOM 578 O O . PRO A 1 80 ? 24.550 -1.416 -49.698 1.00 95.88 80 PRO A O 1
ATOM 581 N N . PRO A 1 81 ? 25.291 -3.547 -49.737 1.00 96.06 81 PRO A N 1
ATOM 582 C CA . PRO A 1 81 ? 25.290 -3.707 -48.281 1.00 96.06 81 PRO A CA 1
ATOM 583 C C . PRO A 1 81 ? 26.252 -2.732 -47.594 1.00 96.06 81 PRO A C 1
ATOM 585 O O . PRO A 1 81 ? 27.319 -2.440 -48.138 1.00 96.06 81 PRO A O 1
ATOM 588 N N . SER A 1 82 ? 25.881 -2.261 -46.403 1.00 97.38 82 SER A N 1
ATOM 589 C CA . SER A 1 82 ? 26.776 -1.540 -45.495 1.00 97.38 82 SER A CA 1
ATOM 590 C C . SER A 1 82 ? 27.935 -2.416 -45.014 1.00 97.38 82 SER A C 1
ATOM 592 O O . SER A 1 82 ? 27.919 -3.640 -45.168 1.00 97.38 82 SER A O 1
ATOM 594 N N . ASP A 1 83 ? 28.883 -1.798 -44.313 1.00 95.88 83 ASP A N 1
ATOM 595 C CA . ASP A 1 83 ? 29.808 -2.543 -43.464 1.00 95.88 83 ASP A CA 1
ATOM 596 C C . ASP A 1 83 ? 29.063 -3.300 -42.349 1.00 95.88 83 ASP A C 1
ATOM 598 O O . ASP A 1 83 ? 27.946 -2.948 -41.947 1.00 95.88 83 ASP A O 1
ATOM 602 N N . VAL A 1 84 ? 29.695 -4.370 -41.859 1.00 96.31 84 VAL A N 1
ATOM 603 C CA . VAL A 1 84 ? 29.137 -5.238 -40.818 1.00 96.31 84 VAL A CA 1
ATOM 604 C C . VAL A 1 84 ? 29.300 -4.593 -39.443 1.00 96.31 84 VAL A C 1
ATOM 606 O O . VAL A 1 84 ? 30.420 -4.341 -38.996 1.00 96.31 84 VAL A O 1
ATOM 609 N N . VAL A 1 85 ? 28.194 -4.447 -38.716 1.00 97.44 85 VAL A N 1
ATOM 610 C CA . VAL A 1 85 ? 28.180 -4.026 -37.308 1.00 97.44 85 VAL A CA 1
ATOM 611 C C . VAL A 1 85 ? 27.901 -5.215 -36.402 1.00 97.44 85 VAL A C 1
ATOM 613 O O . VAL A 1 85 ? 26.975 -5.987 -36.636 1.00 97.44 85 VAL A O 1
ATOM 616 N N . ARG A 1 86 ? 28.680 -5.357 -35.328 1.00 96.88 86 ARG A N 1
ATOM 617 C CA . ARG A 1 86 ? 28.503 -6.421 -34.333 1.00 96.88 86 ARG A CA 1
ATOM 618 C C . ARG A 1 86 ? 27.818 -5.877 -33.089 1.00 96.88 86 ARG A C 1
ATOM 620 O O . ARG A 1 86 ? 28.267 -4.887 -32.517 1.00 96.88 86 ARG A O 1
ATOM 627 N N . VAL A 1 87 ? 26.743 -6.533 -32.662 1.00 95.50 87 VAL A N 1
ATOM 628 C CA . VAL A 1 87 ? 26.013 -6.192 -31.435 1.00 95.50 87 VAL A CA 1
ATOM 629 C C . VAL A 1 87 ? 25.834 -7.447 -30.596 1.00 95.50 87 VAL A C 1
ATOM 631 O O . VAL A 1 87 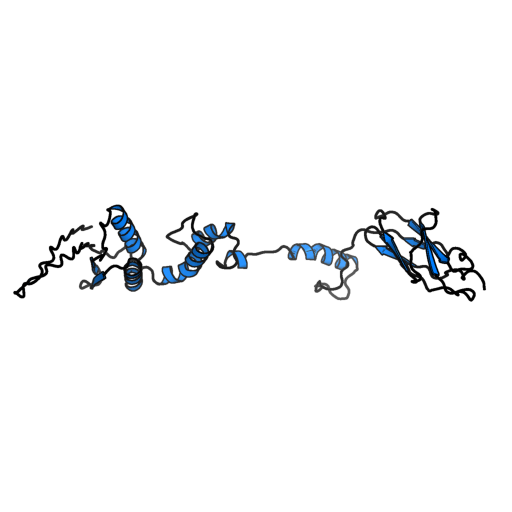? 25.380 -8.473 -31.095 1.00 95.50 87 VAL A O 1
ATOM 634 N N . THR A 1 88 ? 26.135 -7.341 -29.304 1.00 94.75 88 THR A N 1
ATOM 635 C CA . THR A 1 88 ? 25.878 -8.391 -28.313 1.00 94.75 88 THR A CA 1
ATOM 636 C C . THR A 1 88 ? 24.771 -7.911 -27.376 1.00 94.75 88 THR A C 1
ATOM 638 O O . THR A 1 88 ? 25.056 -7.119 -26.472 1.00 94.75 88 THR A O 1
ATOM 641 N N . PRO A 1 89 ? 23.506 -8.335 -27.580 1.00 92.06 89 PRO A N 1
ATOM 642 C CA . PRO A 1 89 ? 22.404 -8.015 -26.681 1.00 92.06 89 PRO A CA 1
ATOM 643 C C . PRO A 1 89 ? 22.744 -8.430 -25.255 1.00 92.06 89 PRO A C 1
ATOM 645 O O . PRO A 1 89 ? 23.324 -9.491 -25.018 1.00 92.06 89 PRO A O 1
ATOM 648 N N . ALA A 1 90 ? 22.403 -7.583 -24.295 1.00 83.56 90 ALA A N 1
ATOM 649 C CA . ALA A 1 90 ? 22.702 -7.811 -22.893 1.00 83.56 90 ALA A CA 1
ATOM 650 C C . ALA A 1 90 ? 21.407 -7.816 -22.094 1.00 83.56 90 ALA A C 1
ATOM 652 O O . ALA A 1 90 ? 20.436 -7.155 -22.454 1.00 83.56 90 ALA A O 1
ATOM 653 N N . TRP A 1 91 ? 21.405 -8.536 -20.974 1.00 77.38 91 TRP A N 1
ATOM 654 C CA . TRP A 1 91 ? 20.344 -8.386 -19.984 1.00 77.38 91 TRP A CA 1
ATOM 655 C C . TRP A 1 91 ? 20.157 -6.919 -19.605 1.00 77.38 91 TRP A C 1
ATOM 657 O O . TRP A 1 91 ? 21.126 -6.155 -19.684 1.00 77.38 91 TRP A O 1
ATOM 667 N N . PRO A 1 92 ? 18.938 -6.528 -19.181 1.00 72.50 92 PRO A N 1
ATOM 668 C CA . PRO A 1 92 ? 18.718 -5.180 -18.695 1.00 72.50 92 PRO A CA 1
ATOM 669 C C . PRO A 1 92 ? 19.709 -4.934 -17.565 1.00 72.50 92 PRO A C 1
ATOM 671 O O . PRO A 1 92 ? 19.591 -5.490 -16.473 1.00 72.50 92 PRO A O 1
ATOM 674 N N . ARG A 1 93 ? 20.721 -4.111 -17.843 1.00 55.44 93 ARG A N 1
ATOM 675 C CA . ARG A 1 93 ? 21.394 -3.400 -16.774 1.00 55.44 93 ARG A CA 1
ATOM 676 C C . ARG A 1 93 ? 20.338 -2.422 -16.308 1.00 55.44 93 ARG A C 1
ATOM 678 O O . ARG A 1 93 ? 19.824 -1.656 -17.117 1.00 55.44 93 ARG A O 1
ATOM 685 N N . THR A 1 94 ? 19.980 -2.464 -15.035 1.00 49.12 94 THR A N 1
ATOM 686 C CA . THR A 1 94 ? 19.281 -1.354 -14.383 1.00 49.12 94 THR A CA 1
ATOM 687 C C . THR A 1 94 ? 20.239 -0.166 -14.282 1.00 49.12 94 THR A C 1
ATOM 689 O O . THR A 1 94 ? 20.614 0.272 -13.203 1.00 49.12 94 THR A O 1
ATOM 692 N N . ASP A 1 95 ? 20.712 0.288 -15.433 1.00 48.69 95 ASP A N 1
ATOM 693 C CA . ASP A 1 95 ? 21.137 1.637 -15.710 1.00 48.69 95 ASP A CA 1
ATOM 694 C C . ASP A 1 95 ? 19.825 2.349 -16.040 1.00 48.69 95 ASP A C 1
ATOM 696 O O . ASP A 1 95 ? 19.281 2.298 -17.139 1.00 48.69 95 ASP A O 1
ATOM 700 N N . THR A 1 96 ? 19.207 2.883 -15.003 1.00 45.50 96 THR A N 1
ATOM 701 C CA . THR A 1 96 ? 18.266 3.977 -15.165 1.00 45.50 96 THR A CA 1
ATOM 702 C C . THR A 1 96 ? 18.829 5.064 -14.283 1.00 45.50 96 THR A C 1
ATOM 704 O O . THR A 1 96 ? 18.708 5.015 -13.062 1.00 45.50 96 THR A O 1
ATOM 707 N N . SER A 1 97 ? 19.598 5.937 -14.927 1.00 42.47 97 SER A N 1
ATOM 708 C CA . SER A 1 97 ? 19.765 7.351 -14.604 1.00 42.47 97 SER A CA 1
ATOM 709 C C . SER A 1 97 ? 19.456 7.768 -13.153 1.00 42.47 97 SER A C 1
ATOM 711 O O . SER A 1 97 ? 18.303 7.919 -12.765 1.00 42.47 97 SER A O 1
ATOM 713 N N . ASN A 1 98 ? 20.520 8.079 -12.412 1.00 44.91 98 ASN A N 1
ATOM 714 C CA . ASN A 1 98 ? 20.616 9.187 -11.451 1.00 44.91 98 ASN A CA 1
ATOM 715 C C . ASN A 1 98 ? 19.699 9.307 -10.216 1.00 44.91 98 ASN A C 1
ATOM 717 O O . ASN A 1 98 ? 19.919 10.237 -9.447 1.00 44.91 98 ASN A O 1
ATOM 721 N N . ASP A 1 99 ? 18.788 8.384 -9.919 1.00 49.69 99 ASP A N 1
ATOM 722 C CA . ASP A 1 99 ? 17.945 8.493 -8.704 1.00 49.69 99 ASP A CA 1
ATOM 723 C C . ASP A 1 99 ? 18.518 7.807 -7.450 1.00 49.69 99 ASP A C 1
ATOM 725 O O . ASP A 1 99 ? 17.817 7.554 -6.466 1.00 49.69 99 ASP A O 1
ATOM 729 N N . VAL A 1 100 ? 19.815 7.502 -7.443 1.00 54.78 100 VAL A N 1
ATOM 730 C CA . VAL A 1 100 ? 20.523 7.167 -6.204 1.00 54.78 100 VAL A CA 1
ATOM 731 C C . VAL A 1 100 ? 21.416 8.350 -5.880 1.00 54.78 100 VAL A C 1
ATOM 733 O O . VAL A 1 100 ? 22.436 8.552 -6.534 1.00 54.78 100 VAL A O 1
ATOM 736 N N . GLN A 1 101 ? 21.011 9.142 -4.883 1.00 65.50 101 GLN A N 1
ATOM 737 C CA . GLN A 1 101 ? 21.899 10.084 -4.204 1.00 65.50 101 GLN A CA 1
ATOM 738 C C . GLN A 1 101 ? 23.130 9.295 -3.751 1.00 65.50 101 GLN A C 1
ATOM 740 O O . GLN A 1 101 ? 23.054 8.510 -2.806 1.00 65.50 101 GLN A O 1
ATOM 745 N N . THR A 1 102 ? 24.221 9.429 -4.503 1.00 77.81 102 THR A N 1
ATOM 746 C CA . THR A 1 102 ? 25.474 8.744 -4.204 1.00 77.81 102 THR A CA 1
ATOM 747 C C . THR A 1 102 ? 26.029 9.315 -2.905 1.00 77.81 102 THR A C 1
ATOM 749 O O . THR A 1 102 ? 26.123 10.530 -2.727 1.00 77.81 102 THR A O 1
ATOM 752 N N . LEU A 1 103 ? 26.344 8.430 -1.968 1.00 82.75 103 LEU A N 1
ATOM 753 C CA . LEU A 1 103 ? 27.039 8.755 -0.728 1.00 82.75 103 LEU A CA 1
ATOM 754 C C . LEU A 1 103 ? 28.558 8.757 -0.938 1.00 82.75 103 LEU A C 1
ATOM 756 O O . LEU A 1 103 ? 29.306 9.131 -0.033 1.00 82.75 103 LEU A O 1
ATOM 760 N N . LEU A 1 104 ? 29.023 8.326 -2.115 1.00 86.00 104 LEU A N 1
ATOM 761 C CA . LEU A 1 104 ? 30.434 8.286 -2.452 1.00 86.00 104 LEU A CA 1
ATOM 762 C C . LEU A 1 104 ? 30.964 9.665 -2.873 1.00 86.00 104 LEU A C 1
ATOM 764 O O . LEU A 1 104 ? 30.273 10.439 -3.540 1.00 86.00 104 LEU A O 1
ATOM 768 N N . PRO A 1 105 ? 32.228 9.974 -2.534 1.00 85.06 105 PRO A N 1
ATOM 769 C CA . PRO A 1 105 ? 32.864 11.203 -2.973 1.00 85.06 105 PRO A CA 1
ATOM 770 C C . PRO A 1 105 ? 33.102 11.207 -4.498 1.00 85.06 105 PRO A C 1
ATOM 772 O O . PRO A 1 105 ? 33.161 10.151 -5.139 1.00 85.06 105 PRO A O 1
ATOM 775 N N . PRO A 1 106 ? 33.317 12.386 -5.112 1.00 81.38 106 PRO A N 1
ATOM 776 C CA . PRO A 1 106 ? 33.483 12.508 -6.563 1.00 81.38 106 PRO A CA 1
ATOM 777 C C . PRO A 1 106 ? 34.648 11.697 -7.158 1.00 81.38 106 PRO A C 1
ATOM 779 O O . PRO A 1 106 ? 34.592 11.316 -8.328 1.00 81.38 106 PRO A O 1
ATOM 782 N N . ASN A 1 107 ? 35.686 11.400 -6.369 1.00 87.31 107 ASN A N 1
ATOM 783 C CA . ASN A 1 107 ? 36.856 10.622 -6.790 1.00 87.31 107 ASN A CA 1
ATOM 784 C C . ASN A 1 107 ? 36.660 9.095 -6.720 1.00 87.31 107 ASN A C 1
ATOM 786 O O . ASN A 1 107 ? 37.622 8.365 -6.953 1.00 87.31 107 ASN A O 1
ATOM 790 N N . ALA A 1 108 ? 35.451 8.609 -6.416 1.00 86.56 108 ALA A N 1
ATOM 791 C CA . ALA A 1 108 ? 35.172 7.180 -6.355 1.00 86.56 108 ALA A CA 1
ATOM 792 C C . ALA A 1 108 ? 35.410 6.479 -7.703 1.00 86.56 108 ALA A C 1
ATOM 794 O O . ALA A 1 108 ? 35.060 6.972 -8.784 1.00 86.56 108 ALA A O 1
ATOM 795 N N . THR A 1 109 ? 36.002 5.297 -7.622 1.00 88.19 109 THR A N 1
ATOM 796 C CA . THR A 1 109 ? 36.275 4.401 -8.741 1.00 88.19 109 THR A CA 1
ATOM 797 C C . THR A 1 109 ? 34.984 3.797 -9.301 1.00 88.19 109 THR A C 1
ATOM 799 O O . THR A 1 109 ? 33.925 3.792 -8.670 1.00 88.19 109 THR A O 1
ATOM 802 N N . ALA A 1 110 ? 35.061 3.245 -10.513 1.00 82.12 110 ALA A N 1
ATOM 803 C CA . ALA A 1 110 ? 33.919 2.582 -11.143 1.00 82.12 110 ALA A CA 1
ATOM 804 C C . ALA A 1 110 ? 33.415 1.367 -10.337 1.00 82.12 110 ALA A C 1
ATOM 806 O O . ALA A 1 110 ? 32.210 1.136 -10.270 1.00 82.12 110 ALA A O 1
ATOM 807 N N . MET A 1 111 ? 34.321 0.617 -9.695 1.00 84.81 111 MET A N 1
ATOM 808 C CA . MET A 1 111 ? 33.961 -0.535 -8.862 1.00 84.81 111 MET A CA 1
ATOM 809 C C . MET A 1 111 ? 33.205 -0.109 -7.600 1.00 84.81 111 MET A C 1
ATOM 811 O O . MET A 1 111 ? 32.215 -0.745 -7.248 1.00 84.81 111 MET A O 1
ATOM 815 N N . GLU A 1 112 ? 33.624 0.978 -6.950 1.00 86.94 112 GLU A N 1
ATOM 816 C CA . GLU A 1 112 ? 32.946 1.510 -5.761 1.00 86.94 112 GLU A CA 1
ATOM 817 C C . GLU A 1 112 ? 31.527 1.975 -6.095 1.00 86.94 112 GLU A C 1
ATOM 819 O O . GLU A 1 112 ? 30.585 1.605 -5.396 1.00 86.94 112 GLU A O 1
ATOM 824 N N . ARG A 1 113 ? 31.345 2.686 -7.216 1.00 84.75 113 ARG A N 1
ATOM 825 C CA . ARG A 1 113 ? 30.006 3.077 -7.689 1.00 84.75 113 ARG A CA 1
ATOM 826 C C . ARG A 1 113 ? 29.130 1.869 -8.026 1.00 84.75 113 ARG A C 1
ATOM 828 O O . ARG A 1 113 ? 27.947 1.858 -7.694 1.00 84.75 113 ARG A O 1
ATOM 835 N N . ALA A 1 114 ? 29.697 0.835 -8.650 1.00 82.25 114 ALA A N 1
ATOM 836 C CA . ALA A 1 114 ? 28.964 -0.396 -8.949 1.00 82.25 114 ALA A CA 1
ATOM 837 C C . ALA A 1 114 ? 28.544 -1.143 -7.668 1.00 82.25 1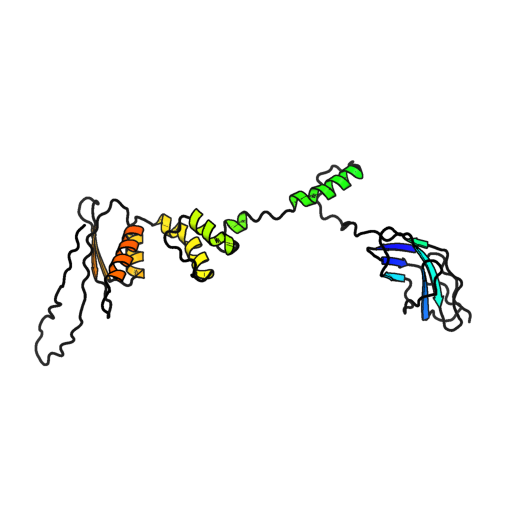14 ALA A C 1
ATOM 839 O O . ALA A 1 114 ? 27.420 -1.644 -7.586 1.00 82.25 114 ALA A O 1
ATOM 840 N N . LEU A 1 115 ? 29.417 -1.182 -6.655 1.00 85.50 115 LEU A N 1
ATOM 841 C CA . LEU A 1 115 ? 29.115 -1.776 -5.353 1.00 85.50 115 LEU A CA 1
ATOM 842 C C . LEU A 1 115 ? 28.029 -0.986 -4.610 1.00 85.50 115 LEU A C 1
ATOM 844 O O . LEU A 1 115 ? 27.102 -1.593 -4.076 1.00 85.50 115 LEU A O 1
ATOM 848 N N . GLU A 1 116 ? 28.100 0.346 -4.617 1.00 84.25 116 GLU A N 1
ATOM 849 C CA . GLU A 1 116 ? 27.075 1.223 -4.040 1.00 84.25 116 GLU A CA 1
ATOM 850 C C . GLU A 1 116 ? 25.705 0.982 -4.684 1.00 84.25 116 GLU A C 1
ATOM 852 O O . GLU A 1 116 ? 24.717 0.767 -3.979 1.00 84.25 116 GLU A O 1
ATOM 857 N N . GLN A 1 117 ? 25.633 0.944 -6.017 1.00 80.00 117 GLN A N 1
ATOM 858 C CA . GLN A 1 117 ? 24.383 0.667 -6.728 1.00 80.00 117 GLN A CA 1
ATOM 859 C C . GLN A 1 117 ? 23.820 -0.711 -6.366 1.00 80.00 117 GLN A C 1
ATOM 861 O O . GLN A 1 117 ? 22.620 -0.833 -6.100 1.00 80.00 117 GLN A O 1
ATOM 866 N N . ALA A 1 118 ? 24.675 -1.734 -6.293 1.00 82.06 118 ALA A N 1
ATOM 867 C CA . ALA A 1 118 ? 24.266 -3.077 -5.894 1.00 82.06 118 ALA A CA 1
ATOM 868 C C . ALA A 1 118 ? 23.741 -3.116 -4.446 1.00 82.06 118 ALA A C 1
ATOM 870 O O . ALA A 1 118 ? 22.690 -3.712 -4.192 1.00 82.06 118 ALA A O 1
ATOM 871 N N . ALA A 1 119 ? 24.422 -2.440 -3.515 1.00 80.06 119 ALA A N 1
ATOM 872 C CA . ALA A 1 119 ? 24.055 -2.384 -2.100 1.00 80.06 119 ALA A CA 1
ATOM 873 C C . ALA A 1 119 ? 22.824 -1.499 -1.825 1.00 80.06 119 ALA A C 1
ATOM 875 O O . ALA A 1 119 ? 22.056 -1.791 -0.908 1.00 80.06 119 ALA A O 1
ATOM 876 N N . SER A 1 120 ? 22.571 -0.472 -2.646 1.00 79.31 120 SER A N 1
ATOM 877 C CA . SER A 1 120 ? 21.436 0.457 -2.493 1.00 79.31 120 SER A CA 1
ATOM 878 C C . SER A 1 120 ? 20.064 -0.226 -2.525 1.00 79.31 120 SER A C 1
ATOM 880 O O . SER A 1 120 ? 19.074 0.309 -2.033 1.00 79.31 120 SER A O 1
ATOM 882 N N . ARG A 1 121 ? 19.977 -1.433 -3.094 1.00 70.00 121 ARG A N 1
ATOM 883 C CA . ARG A 1 121 ? 18.737 -2.217 -3.129 1.00 70.00 121 ARG A CA 1
ATOM 884 C C . ARG A 1 121 ? 18.357 -2.768 -1.757 1.00 70.00 121 ARG A C 1
ATOM 886 O O . ARG A 1 121 ? 17.170 -2.944 -1.501 1.00 70.00 121 ARG A O 1
ATOM 893 N N . ALA A 1 122 ? 19.333 -3.015 -0.883 1.00 76.00 122 ALA A N 1
ATOM 894 C CA . ALA A 1 122 ? 19.087 -3.551 0.453 1.00 76.00 122 ALA A CA 1
ATOM 895 C C . ALA A 1 122 ? 18.370 -2.537 1.358 1.00 76.00 122 ALA A C 1
ATOM 897 O O . ALA A 1 122 ? 17.513 -2.922 2.147 1.00 76.00 122 ALA A O 1
ATOM 898 N N . SER A 1 123 ? 18.653 -1.239 1.204 1.00 71.88 123 SER A N 1
ATOM 899 C CA . SER A 1 123 ? 17.970 -0.176 1.955 1.00 71.88 123 SER A CA 1
ATOM 900 C C . SER A 1 123 ? 16.572 0.156 1.421 1.00 71.88 123 SER A C 1
ATOM 902 O O . SER A 1 123 ? 15.803 0.819 2.108 1.00 71.88 123 SER A O 1
ATOM 904 N N . LYS A 1 124 ? 16.214 -0.322 0.221 1.00 73.06 124 LYS A N 1
ATOM 905 C CA . LYS A 1 124 ? 14.896 -0.109 -0.404 1.00 73.06 124 LYS A CA 1
ATOM 906 C C . LYS A 1 124 ? 13.852 -1.160 -0.017 1.00 73.06 124 LYS A C 1
ATOM 908 O O . LYS A 1 124 ? 12.751 -1.135 -0.563 1.00 73.06 124 LYS A O 1
ATOM 913 N N . VAL A 1 125 ? 14.173 -2.089 0.886 1.00 81.62 125 VAL A N 1
ATOM 914 C CA . VAL A 1 125 ? 13.183 -3.040 1.408 1.00 81.62 125 VAL A CA 1
ATOM 915 C C . VAL A 1 125 ? 12.093 -2.243 2.136 1.00 81.62 125 VAL A C 1
ATOM 917 O O . VAL A 1 125 ? 12.421 -1.518 3.074 1.00 81.62 125 VAL A O 1
ATOM 920 N N . PRO A 1 126 ? 10.814 -2.333 1.727 1.00 81.12 126 PRO A N 1
ATOM 921 C CA . PRO A 1 126 ? 9.740 -1.615 2.400 1.00 81.12 126 PRO A CA 1
ATOM 922 C C . PRO A 1 126 ? 9.634 -2.057 3.862 1.00 81.12 126 PRO A C 1
ATOM 924 O O . PRO A 1 126 ? 9.457 -3.243 4.142 1.00 81.12 126 PRO A O 1
ATOM 927 N N . VAL A 1 127 ? 9.727 -1.105 4.790 1.00 83.38 127 VAL A N 1
ATOM 928 C CA . VAL A 1 127 ? 9.565 -1.342 6.231 1.00 83.38 127 VAL A CA 1
ATOM 929 C C . VAL A 1 127 ? 8.285 -0.634 6.704 1.00 83.38 127 VAL A C 1
ATOM 931 O O . VAL A 1 127 ? 8.350 0.511 7.152 1.00 83.38 127 VAL A O 1
ATOM 934 N N . PRO A 1 128 ? 7.102 -1.275 6.609 1.00 84.00 128 PRO A N 1
ATOM 935 C CA . PRO A 1 128 ? 5.806 -0.648 6.893 1.00 84.00 128 PRO A CA 1
ATOM 936 C C . PRO A 1 128 ? 5.496 -0.575 8.402 1.00 84.00 128 PRO A C 1
ATOM 938 O O . PRO A 1 128 ? 4.383 -0.857 8.837 1.00 84.00 128 PRO A O 1
ATOM 941 N N . ILE A 1 129 ? 6.478 -0.222 9.240 1.00 87.12 129 ILE A N 1
ATOM 942 C CA . ILE A 1 129 ? 6.287 -0.153 10.703 1.00 87.12 129 ILE A CA 1
ATOM 943 C C . ILE A 1 129 ? 5.257 0.923 11.069 1.00 87.12 129 ILE A C 1
ATOM 945 O O . ILE A 1 129 ? 4.410 0.694 11.932 1.00 87.12 129 ILE A O 1
ATOM 949 N N . ALA A 1 130 ? 5.309 2.078 10.399 1.00 86.81 130 ALA A N 1
ATOM 950 C CA . ALA A 1 130 ? 4.364 3.167 10.628 1.00 86.81 130 ALA A CA 1
ATOM 951 C C . ALA A 1 130 ? 2.931 2.770 10.244 1.00 86.81 130 ALA A C 1
ATOM 953 O O . ALA A 1 130 ? 1.988 3.098 10.962 1.00 86.81 130 ALA A O 1
ATOM 954 N N . ASP A 1 131 ? 2.777 2.009 9.157 1.00 90.56 131 ASP A N 1
ATOM 955 C CA . ASP A 1 131 ? 1.468 1.541 8.704 1.00 90.56 131 ASP A CA 1
ATOM 956 C C . ASP A 1 131 ? 0.862 0.543 9.685 1.00 90.56 131 ASP A C 1
ATOM 958 O O . ASP A 1 131 ? -0.331 0.598 9.955 1.00 90.56 131 ASP A O 1
ATOM 962 N N . VAL A 1 132 ? 1.676 -0.336 10.278 1.00 92.12 132 VAL A N 1
ATOM 963 C CA . VAL A 1 132 ? 1.213 -1.316 11.274 1.00 92.12 132 VAL A CA 1
ATOM 964 C C . VAL A 1 132 ? 0.659 -0.645 12.536 1.00 92.12 132 VAL A C 1
ATOM 966 O O . VAL A 1 132 ? -0.309 -1.146 13.105 1.00 92.12 132 VAL A O 1
ATOM 969 N N . TRP A 1 133 ? 1.226 0.489 12.955 1.00 92.88 133 TRP A N 1
ATOM 970 C CA . TRP A 1 133 ? 0.782 1.230 14.144 1.00 92.88 133 TRP A CA 1
ATOM 971 C C . TRP A 1 133 ? -0.402 2.173 13.903 1.00 92.88 133 TRP A C 1
ATOM 973 O O . TRP A 1 133 ? -0.894 2.792 14.847 1.00 92.88 133 TRP A O 1
ATOM 983 N N . ASN A 1 134 ? -0.882 2.286 12.665 1.00 93.44 134 ASN A N 1
ATOM 984 C CA . ASN A 1 134 ? -1.996 3.156 12.320 1.00 93.44 134 ASN A CA 1
ATOM 985 C C . ASN A 1 134 ? -3.273 2.331 12.063 1.00 93.44 134 ASN A C 1
ATOM 987 O O . ASN A 1 134 ? -3.331 1.587 11.083 1.00 93.44 134 ASN A O 1
ATOM 991 N N . PRO A 1 135 ? -4.343 2.493 12.865 1.00 94.06 135 PRO A N 1
ATOM 992 C CA . PRO A 1 135 ? -5.574 1.726 12.700 1.00 94.06 135 PRO A CA 1
ATOM 993 C C . PRO A 1 135 ? -6.305 2.008 11.386 1.00 94.06 135 PRO A C 1
ATOM 995 O O . PRO A 1 135 ? -7.153 1.206 11.017 1.00 94.06 135 PRO A O 1
ATOM 998 N N . ALA A 1 136 ? -6.005 3.087 10.657 1.00 93.56 136 ALA A N 1
ATOM 999 C CA . ALA A 1 136 ? -6.593 3.371 9.347 1.00 93.56 136 ALA A CA 1
ATOM 1000 C C . ALA A 1 136 ? -5.823 2.718 8.186 1.00 93.56 136 ALA A C 1
ATOM 1002 O O . ALA A 1 136 ? -6.446 2.270 7.223 1.00 93.56 136 ALA A O 1
ATOM 1003 N N . THR A 1 137 ? -4.491 2.634 8.275 1.00 93.31 137 THR A N 1
ATOM 1004 C CA . THR A 1 137 ? -3.635 2.154 7.173 1.00 93.31 137 THR A CA 1
ATOM 1005 C C . THR A 1 137 ? -3.078 0.748 7.387 1.00 93.31 137 THR A C 1
ATOM 1007 O O . THR A 1 137 ? -2.638 0.124 6.422 1.00 93.31 137 THR A O 1
ATOM 1010 N N . CYS A 1 138 ? -3.159 0.192 8.601 1.00 93.50 138 CYS A N 1
ATOM 1011 C CA . CYS A 1 138 ? -2.612 -1.132 8.886 1.00 93.50 138 CYS A CA 1
ATOM 1012 C C . CYS A 1 138 ? -3.299 -2.235 8.059 1.00 93.50 138 CYS A C 1
ATOM 1014 O O . CYS A 1 138 ? -4.512 -2.158 7.811 1.00 93.50 138 CYS A O 1
ATOM 1016 N N . PRO A 1 139 ? -2.570 -3.285 7.636 1.00 93.62 139 PRO A N 1
ATOM 1017 C CA . PRO A 1 139 ? -3.170 -4.429 6.959 1.00 93.62 139 PRO A CA 1
ATOM 1018 C C . PRO A 1 139 ? -4.238 -5.111 7.836 1.00 93.62 139 PRO A C 1
ATOM 1020 O O . PRO A 1 139 ? -4.002 -5.300 9.033 1.00 93.62 139 PRO A O 1
ATOM 1023 N N . PRO A 1 140 ? -5.380 -5.561 7.274 1.00 92.94 140 PRO A N 1
ATOM 1024 C CA . PRO A 1 140 ? -6.450 -6.190 8.057 1.00 92.94 140 PRO A CA 1
ATOM 1025 C C . PRO A 1 140 ? -6.008 -7.425 8.853 1.00 92.94 140 PRO A C 1
ATOM 102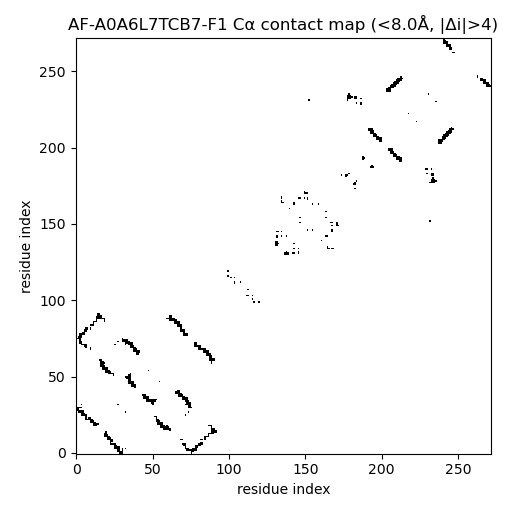7 O O . PRO A 1 140 ? -6.555 -7.693 9.918 1.00 92.94 140 PRO A O 1
ATOM 1030 N N . SER A 1 141 ? -4.997 -8.153 8.368 1.00 93.25 141 SER A N 1
ATOM 1031 C CA . SER A 1 141 ? -4.419 -9.313 9.057 1.00 93.25 141 SER A CA 1
ATOM 1032 C C . SER A 1 141 ? -3.676 -8.953 10.347 1.00 93.25 141 SER A C 1
ATOM 1034 O O . SER A 1 141 ? -3.545 -9.800 11.227 1.00 93.25 141 SER A O 1
ATOM 1036 N N . VAL A 1 142 ? -3.192 -7.714 10.472 1.00 94.31 142 VAL A N 1
ATOM 1037 C CA . VAL A 1 142 ? -2.431 -7.236 11.637 1.00 94.31 142 VAL A CA 1
ATOM 1038 C C . VAL A 1 142 ? -3.321 -6.489 12.633 1.00 94.31 142 VAL A C 1
ATOM 1040 O O . VAL A 1 142 ? -2.963 -6.328 13.796 1.00 94.31 142 VAL A O 1
ATOM 1043 N N . LEU A 1 143 ? -4.521 -6.090 12.210 1.00 94.94 143 LEU A N 1
ATOM 1044 C CA . LEU A 1 143 ? -5.471 -5.337 13.023 1.00 94.94 143 LEU A CA 1
ATOM 1045 C C . LEU A 1 143 ? -5.814 -6.002 14.379 1.00 94.94 143 LEU A C 1
ATOM 1047 O O . LEU A 1 143 ? -5.834 -5.274 15.370 1.00 94.94 143 LEU A O 1
ATOM 1051 N N . PRO A 1 144 ? -6.002 -7.338 14.492 1.00 95.88 144 PRO A N 1
ATOM 1052 C CA . PRO A 1 144 ? -6.224 -7.981 15.793 1.00 95.88 144 PRO A CA 1
ATOM 1053 C C . PRO A 1 144 ? -5.030 -7.844 16.746 1.00 95.88 144 PRO A C 1
ATOM 1055 O O . PRO A 1 144 ? -5.207 -7.693 17.952 1.00 95.88 144 PRO A O 1
ATOM 1058 N N . TRP A 1 145 ? -3.805 -7.850 16.213 1.00 95.00 145 TRP A N 1
ATOM 1059 C CA . TRP A 1 145 ? -2.591 -7.669 17.010 1.00 95.00 145 TRP A CA 1
ATOM 1060 C C . TRP A 1 145 ? -2.430 -6.226 17.474 1.00 95.00 145 TRP A C 1
ATOM 1062 O O . TRP A 1 145 ? -2.009 -5.995 18.605 1.00 95.00 145 TRP A O 1
ATOM 1072 N N . LEU A 1 146 ? -2.814 -5.258 16.637 1.00 95.56 146 LEU A N 1
ATOM 1073 C CA . LEU A 1 146 ? -2.864 -3.852 17.034 1.00 95.56 146 LEU A CA 1
ATOM 1074 C C . LEU A 1 146 ? -3.922 -3.621 18.124 1.00 95.56 146 LEU A C 1
ATOM 1076 O O . LEU A 1 146 ? -3.649 -2.927 19.100 1.00 95.56 146 LEU A O 1
ATOM 1080 N N . ALA A 1 147 ? -5.097 -4.243 17.993 1.00 95.88 147 ALA A N 1
ATOM 1081 C CA . ALA A 1 147 ? -6.149 -4.197 19.007 1.00 95.88 147 ALA A CA 1
ATOM 1082 C C . ALA A 1 147 ? -5.672 -4.772 20.348 1.00 95.88 147 ALA A C 1
ATOM 1084 O O . ALA A 1 147 ? -5.866 -4.155 21.395 1.00 95.88 147 ALA A O 1
ATOM 1085 N N . TRP A 1 148 ? -4.979 -5.913 20.307 1.00 94.88 148 TRP A N 1
ATOM 1086 C CA . TRP A 1 148 ? -4.359 -6.513 21.485 1.00 94.88 148 TRP A CA 1
ATOM 1087 C C . TRP A 1 148 ? -3.289 -5.602 22.105 1.00 94.88 148 TRP A C 1
ATOM 1089 O O . TRP A 1 148 ? -3.313 -5.360 23.309 1.00 94.88 148 TRP A O 1
ATOM 1099 N N . ALA A 1 149 ? -2.394 -5.031 21.291 1.00 94.88 149 ALA A N 1
ATOM 1100 C CA . ALA A 1 149 ? -1.344 -4.125 21.760 1.00 94.88 149 ALA A CA 1
ATOM 1101 C C . ALA A 1 149 ? -1.909 -2.852 22.418 1.00 94.88 149 ALA A C 1
ATOM 1103 O O . ALA A 1 149 ? -1.323 -2.329 23.364 1.00 94.88 149 ALA A O 1
ATOM 1104 N N . LEU A 1 150 ? -3.065 -2.378 21.947 1.00 94.44 150 LEU A N 1
ATOM 1105 C CA . LEU A 1 150 ? -3.793 -1.244 22.517 1.00 94.44 150 LEU A CA 1
ATOM 1106 C C . LEU A 1 150 ? -4.783 -1.641 23.622 1.00 94.44 150 LEU A C 1
ATOM 1108 O O . LEU A 1 150 ? -5.514 -0.778 24.100 1.00 94.44 150 LEU A O 1
ATOM 1112 N N . SER A 1 151 ? -4.769 -2.900 24.077 1.00 92.50 151 SER A N 1
ATOM 1113 C CA . SER A 1 151 ? -5.608 -3.421 25.168 1.00 92.50 151 SER A CA 1
ATOM 1114 C C . SER A 1 151 ? -7.114 -3.241 24.945 1.00 92.50 151 SER A C 1
ATOM 1116 O O . SER A 1 151 ? -7.841 -2.920 25.877 1.00 92.50 151 SER A O 1
ATOM 1118 N N . VAL A 1 152 ? -7.600 -3.411 23.714 1.00 92.75 152 VAL A N 1
ATOM 1119 C CA . VAL A 1 152 ? -9.039 -3.327 23.421 1.00 92.75 152 VAL A CA 1
ATOM 1120 C C . VAL A 1 152 ? -9.806 -4.399 24.212 1.00 92.75 152 VAL A C 1
ATOM 1122 O O . VAL A 1 152 ? -9.572 -5.589 24.018 1.00 92.75 152 VAL A O 1
ATOM 1125 N N . ASP A 1 153 ? -10.736 -3.974 25.077 1.00 85.12 153 ASP A N 1
ATOM 1126 C CA . ASP A 1 153 ? -11.471 -4.870 25.988 1.00 85.12 153 ASP A CA 1
ATOM 1127 C C . ASP A 1 153 ? -12.459 -5.804 25.262 1.00 85.12 153 ASP A C 1
ATOM 1129 O O . ASP A 1 153 ? -12.562 -6.983 25.596 1.00 85.12 153 ASP A O 1
ATOM 1133 N N . ARG A 1 154 ? -13.199 -5.290 24.267 1.00 85.38 154 ARG A N 1
ATOM 1134 C CA . ARG A 1 154 ? -14.184 -6.059 23.490 1.00 85.38 154 ARG A CA 1
ATOM 1135 C C . ARG A 1 154 ? -13.731 -6.182 22.046 1.00 85.38 154 ARG A C 1
ATOM 1137 O O . ARG A 1 154 ? -13.603 -5.182 21.342 1.00 85.38 154 ARG A O 1
ATOM 1144 N N . TRP A 1 155 ? -13.548 -7.417 21.599 1.00 90.56 155 TRP A N 1
ATOM 1145 C CA . TRP A 1 155 ? -13.131 -7.717 20.239 1.00 90.56 155 TRP A CA 1
ATOM 1146 C C . TRP A 1 155 ? -13.933 -8.875 19.662 1.00 90.56 155 TRP A C 1
ATOM 1148 O O . TRP A 1 155 ? -14.000 -9.943 20.264 1.00 90.56 155 TRP A O 1
ATOM 1158 N N . ASP A 1 156 ? -14.489 -8.670 18.474 1.00 90.38 156 ASP A N 1
ATOM 1159 C CA . ASP A 1 156 ? -15.226 -9.689 17.737 1.00 90.38 156 ASP A CA 1
ATOM 1160 C C . ASP A 1 156 ? -14.548 -9.937 16.372 1.00 90.38 156 ASP A C 1
ATOM 1162 O O . ASP A 1 156 ? -14.383 -9.004 15.566 1.00 90.38 156 ASP A O 1
ATOM 1166 N N . PRO A 1 157 ? -14.118 -11.180 16.091 1.00 92.38 157 PRO A N 1
ATOM 1167 C CA . PRO A 1 157 ? -13.535 -11.562 14.809 1.00 92.38 157 PRO A CA 1
ATOM 1168 C C . PRO A 1 157 ? -14.469 -11.388 13.609 1.00 92.38 157 PRO A C 1
ATOM 1170 O O . PRO A 1 157 ? -13.957 -11.245 12.497 1.00 92.38 157 PRO A O 1
ATOM 1173 N N . ASP A 1 158 ? -15.783 -11.330 13.806 1.00 94.62 158 ASP A N 1
ATOM 1174 C CA . ASP A 1 158 ? -16.777 -11.258 12.732 1.00 94.62 158 ASP A CA 1
ATOM 1175 C C . ASP A 1 158 ? -17.230 -9.819 12.435 1.00 94.62 158 ASP A C 1
ATOM 1177 O O . ASP A 1 158 ? -17.923 -9.569 11.445 1.00 94.62 158 ASP A O 1
ATOM 1181 N N . TRP A 1 159 ? -16.775 -8.828 13.215 1.00 93.75 159 TRP A N 1
ATOM 1182 C CA . TRP A 1 159 ? -17.078 -7.423 12.934 1.00 93.75 159 TRP A CA 1
ATOM 1183 C C . TRP A 1 159 ? -16.571 -6.968 11.555 1.00 93.75 159 TRP A C 1
ATOM 1185 O O . TRP A 1 159 ? -15.454 -7.332 11.142 1.00 93.75 159 TRP A O 1
ATOM 1195 N N . PRO A 1 160 ? -17.322 -6.076 10.872 1.00 96.50 160 PRO A N 1
ATOM 1196 C CA . PRO A 1 160 ? -16.836 -5.382 9.690 1.00 96.50 160 PRO A CA 1
ATOM 1197 C C . PRO A 1 160 ? -15.494 -4.694 9.959 1.00 96.50 160 PRO A C 1
ATOM 1199 O O . PRO A 1 160 ? -15.261 -4.140 11.036 1.00 96.50 160 PRO A O 1
ATOM 1202 N N . ILE A 1 161 ? -14.611 -4.678 8.956 1.00 95.38 161 ILE A N 1
ATOM 1203 C CA . ILE A 1 161 ? -13.266 -4.088 9.089 1.00 95.38 161 ILE A CA 1
ATOM 1204 C C . ILE A 1 161 ? -13.348 -2.620 9.530 1.00 95.38 161 ILE A C 1
ATOM 1206 O O . ILE A 1 161 ? -12.547 -2.195 10.356 1.00 95.38 161 ILE A O 1
ATOM 1210 N N . ALA A 1 162 ? -14.329 -1.863 9.030 1.00 95.50 162 ALA A N 1
ATOM 1211 C CA . ALA A 1 162 ? -14.546 -0.473 9.431 1.00 95.50 162 ALA A CA 1
ATOM 1212 C C . ALA A 1 162 ? -14.789 -0.339 10.945 1.00 95.50 162 ALA A C 1
ATOM 1214 O O . ALA A 1 162 ? -14.113 0.448 11.603 1.00 95.50 162 ALA A O 1
ATOM 1215 N N . THR A 1 163 ? -15.673 -1.166 11.510 1.00 94.62 163 THR A N 1
ATOM 1216 C CA . THR A 1 163 ? -15.965 -1.198 12.951 1.00 94.62 163 THR A CA 1
ATOM 1217 C C . THR A 1 163 ? -14.729 -1.575 13.759 1.00 94.62 163 THR A C 1
ATOM 1219 O O . THR A 1 163 ? -14.396 -0.893 14.723 1.00 94.62 163 THR A O 1
ATOM 1222 N N . LYS A 1 164 ? -13.988 -2.605 13.331 1.00 95.88 164 LYS A N 1
ATOM 1223 C CA . LYS A 1 164 ? -12.733 -3.004 13.987 1.00 95.88 164 LYS A CA 1
ATOM 1224 C C . LYS A 1 164 ? -11.722 -1.860 14.029 1.00 95.88 164 LYS A C 1
ATOM 1226 O O . LYS A 1 164 ? -11.134 -1.608 15.074 1.00 95.88 164 LYS A O 1
ATOM 1231 N N . ARG A 1 165 ? -11.529 -1.148 12.911 1.00 96.44 165 ARG A N 1
ATOM 1232 C CA . ARG A 1 165 ? -10.614 0.004 12.849 1.00 96.44 165 ARG A CA 1
ATOM 1233 C C . ARG A 1 165 ? -11.064 1.130 13.779 1.00 96.44 165 ARG A C 1
ATOM 1235 O O . ARG A 1 165 ? -10.223 1.695 14.472 1.00 96.44 165 ARG A O 1
ATOM 1242 N N . GLN A 1 166 ? -12.366 1.409 13.822 1.00 95.12 166 GLN A N 1
ATOM 1243 C CA . GLN A 1 166 ? -12.934 2.444 14.683 1.00 95.12 166 GLN A CA 1
ATOM 1244 C C . GLN A 1 166 ? -12.713 2.129 16.168 1.00 95.12 166 GLN A C 1
ATOM 1246 O O . GLN A 1 166 ? -12.161 2.953 16.889 1.00 95.12 166 GLN A O 1
ATOM 1251 N N . VAL A 1 167 ? -13.021 0.902 16.604 1.00 94.31 167 VAL A N 1
ATOM 1252 C CA . VAL A 1 167 ? -12.809 0.465 17.996 1.00 94.31 167 VAL A CA 1
ATOM 1253 C C . VAL A 1 167 ? -11.340 0.597 18.411 1.00 94.31 167 VAL A C 1
ATOM 1255 O O . VAL A 1 167 ? -11.038 1.069 19.507 1.00 94.31 167 VAL A O 1
ATOM 1258 N N . VAL A 1 168 ? -10.407 0.223 17.531 1.00 95.88 168 VAL A N 1
ATOM 1259 C CA . VAL A 1 168 ? -8.969 0.376 17.800 1.00 95.88 168 VAL A CA 1
ATOM 1260 C C . VAL A 1 168 ? -8.576 1.853 17.885 1.00 95.88 168 VAL A C 1
ATOM 1262 O O . VAL A 1 168 ? -7.826 2.223 18.788 1.00 95.88 168 VAL A O 1
ATOM 1265 N N . ALA A 1 169 ? -9.089 2.703 16.993 1.00 95.56 169 ALA A N 1
ATOM 1266 C CA . ALA A 1 169 ? -8.816 4.140 17.008 1.00 95.56 169 ALA A CA 1
ATOM 1267 C C . ALA A 1 169 ? -9.334 4.824 18.287 1.00 95.56 169 ALA A C 1
ATOM 1269 O O . ALA A 1 169 ? -8.624 5.637 18.883 1.00 95.56 169 ALA A O 1
ATOM 1270 N N . ASP A 1 170 ? -10.522 4.442 18.752 1.00 92.50 170 ASP A N 1
ATOM 1271 C CA . ASP A 1 170 ? -11.167 5.040 19.924 1.00 92.50 170 ASP A CA 1
ATOM 1272 C C . ASP A 1 170 ? -10.610 4.514 21.257 1.00 92.50 170 ASP A C 1
ATOM 1274 O O . ASP A 1 170 ? -10.749 5.174 22.292 1.00 92.50 170 ASP A O 1
ATOM 1278 N N . SER A 1 171 ? -9.927 3.363 21.240 1.00 92.88 171 SER A N 1
ATOM 1279 C CA . SER A 1 171 ? -9.428 2.661 22.433 1.00 92.88 171 SER A CA 1
ATOM 1280 C C . SER A 1 171 ? -8.649 3.559 23.400 1.00 92.88 171 SER A C 1
ATOM 1282 O O . SER A 1 171 ? -8.877 3.523 24.608 1.00 92.88 171 SER A O 1
ATOM 1284 N N . ILE A 1 172 ? -7.778 4.436 22.891 1.00 90.88 172 ILE A N 1
ATOM 1285 C CA . ILE A 1 172 ? -6.985 5.359 23.716 1.00 90.88 172 ILE A CA 1
ATOM 1286 C C . ILE A 1 172 ? -7.895 6.371 24.425 1.00 90.88 172 ILE A C 1
ATOM 1288 O O . ILE A 1 172 ? -7.694 6.674 25.602 1.00 90.88 172 ILE A O 1
ATOM 1292 N N . GLY A 1 173 ? -8.900 6.903 23.726 1.00 89.50 173 GLY A N 1
ATOM 1293 C CA . GLY A 1 173 ? -9.865 7.848 24.290 1.00 89.50 173 GLY A CA 1
ATOM 1294 C C . GLY A 1 173 ? -10.767 7.207 25.346 1.00 89.50 173 GLY A C 1
ATOM 1295 O O . GLY A 1 173 ? -11.081 7.847 26.354 1.00 89.50 173 GLY A O 1
ATOM 1296 N N . VAL A 1 174 ? -11.133 5.940 25.142 1.00 85.56 174 VAL A N 1
ATOM 1297 C CA . VAL A 1 174 ? -11.872 5.125 26.117 1.00 85.56 174 VAL A CA 1
ATOM 1298 C C . VAL A 1 174 ? -11.008 4.867 27.353 1.00 85.56 174 VAL A C 1
ATOM 1300 O O . VAL A 1 174 ? -11.415 5.208 28.463 1.00 85.56 174 VAL A O 1
ATOM 1303 N N . HIS A 1 175 ? -9.772 4.385 27.186 1.00 87.19 175 HIS A N 1
ATOM 1304 C CA . HIS A 1 175 ? -8.857 4.115 28.301 1.00 87.19 175 HIS A CA 1
ATOM 1305 C C . HIS A 1 175 ? -8.519 5.352 29.134 1.00 87.19 175 HIS A C 1
ATOM 1307 O O . HIS A 1 175 ? -8.384 5.245 30.351 1.00 87.19 175 HIS A O 1
ATOM 1313 N N . ARG A 1 176 ? -8.432 6.538 28.517 1.00 87.38 176 ARG A N 1
ATOM 1314 C CA . ARG A 1 176 ? -8.199 7.803 29.240 1.00 87.38 176 ARG A CA 1
ATOM 1315 C C . ARG A 1 176 ? -9.338 8.192 30.180 1.00 87.38 176 ARG A C 1
ATOM 1317 O O . ARG A 1 176 ? -9.094 8.911 31.144 1.00 87.38 176 ARG A O 1
ATOM 1324 N N . ARG A 1 177 ? -10.566 7.765 29.883 1.00 83.00 177 ARG A N 1
ATOM 1325 C CA . ARG A 1 177 ? -11.763 8.087 30.675 1.00 83.00 177 ARG A CA 1
ATOM 1326 C C . ARG A 1 177 ? -12.226 6.920 31.546 1.00 83.00 177 ARG A C 1
ATOM 1328 O O . ARG A 1 177 ? -12.975 7.156 32.491 1.00 83.00 177 ARG A O 1
ATOM 1335 N N . LYS A 1 178 ? -11.769 5.691 31.281 1.00 81.44 178 LYS A N 1
ATOM 1336 C CA . LYS A 1 178 ? -12.076 4.493 32.078 1.00 81.44 178 LYS A CA 1
ATOM 1337 C C . LYS A 1 178 ? -11.801 4.757 33.565 1.00 81.44 178 LYS A C 1
ATOM 1339 O O . LYS A 1 178 ? -10.760 5.291 33.942 1.00 81.44 178 LYS A O 1
ATOM 1344 N N . GLY A 1 179 ? -12.761 4.420 34.418 1.00 76.38 179 GLY A N 1
ATOM 1345 C CA . GLY A 1 179 ? -12.724 4.700 35.851 1.00 76.38 179 GLY A CA 1
ATOM 1346 C C . GLY A 1 179 ? -13.166 6.114 36.251 1.00 76.38 179 GLY A C 1
ATOM 1347 O O . GLY A 1 179 ? -12.940 6.515 37.394 1.00 76.38 179 GLY A O 1
ATOM 1348 N N . THR A 1 180 ? -13.771 6.891 35.356 1.00 79.38 180 THR A N 1
ATOM 1349 C CA . THR A 1 180 ? -14.463 8.145 35.704 1.00 79.38 180 THR A CA 1
ATOM 1350 C C . THR A 1 180 ? -15.973 7.930 35.735 1.00 79.38 180 THR A C 1
ATOM 1352 O O . THR A 1 180 ? -16.469 6.985 35.126 1.00 79.38 180 THR A O 1
ATOM 1355 N N . LEU A 1 181 ? -16.699 8.811 36.430 1.00 74.75 181 LEU A N 1
ATOM 1356 C CA . LEU A 1 181 ? -18.165 8.804 36.421 1.00 74.75 181 LEU A CA 1
ATOM 1357 C C . LEU A 1 181 ? -18.704 8.931 34.988 1.00 74.75 181 LEU A C 1
ATOM 1359 O O . LEU A 1 181 ? -19.520 8.121 34.574 1.00 74.75 181 LEU A O 1
ATOM 1363 N N . ALA A 1 182 ? -18.120 9.836 34.197 1.00 77.25 182 ALA A N 1
ATOM 1364 C CA . ALA A 1 182 ? -18.477 10.052 32.797 1.00 77.25 182 ALA A CA 1
ATOM 1365 C C . ALA A 1 182 ? -18.327 8.801 31.910 1.00 77.25 182 ALA A C 1
ATOM 1367 O O . ALA A 1 182 ? -19.063 8.637 30.946 1.00 77.25 182 ALA A O 1
ATOM 1368 N N . ALA A 1 183 ? -17.378 7.905 32.210 1.00 80.56 183 ALA A N 1
ATOM 1369 C CA . ALA A 1 183 ? -17.260 6.645 31.472 1.00 80.56 183 ALA A CA 1
ATOM 1370 C C . ALA A 1 183 ? -18.398 5.672 31.795 1.00 80.56 183 ALA A C 1
ATOM 1372 O O . ALA A 1 183 ? -18.783 4.888 30.935 1.00 80.56 183 ALA A O 1
ATOM 1373 N N . VAL A 1 184 ? -18.926 5.718 33.018 1.00 79.31 184 VAL A N 1
ATOM 1374 C CA . VAL A 1 184 ? -20.093 4.926 33.410 1.00 79.31 184 VAL A CA 1
ATOM 1375 C C . VAL A 1 184 ? -21.365 5.531 32.820 1.00 79.31 184 VAL A C 1
ATOM 1377 O O . VAL A 1 184 ? -22.146 4.797 32.231 1.00 79.31 184 VAL A O 1
ATOM 1380 N N . GLU A 1 185 ? -21.536 6.852 32.907 1.00 79.69 185 GLU A N 1
ATOM 1381 C CA . GLU A 1 185 ? -22.667 7.570 32.298 1.00 79.69 185 GLU A CA 1
ATOM 1382 C C . GLU A 1 185 ? -22.763 7.286 30.796 1.00 79.69 185 GLU A C 1
ATOM 1384 O O . GLU A 1 185 ? -23.822 6.886 30.328 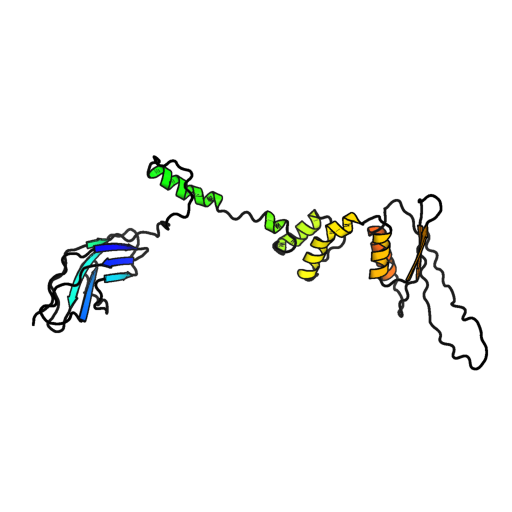1.00 79.69 185 GLU A O 1
ATOM 1389 N N . GLN A 1 186 ? -21.643 7.353 30.064 1.00 79.56 186 GLN A N 1
ATOM 1390 C CA . GLN A 1 186 ? -21.617 7.029 28.633 1.00 79.56 186 GLN A CA 1
ATOM 1391 C C . GLN A 1 186 ? -22.105 5.603 28.343 1.00 79.56 186 GLN A C 1
ATOM 1393 O O . GLN A 1 186 ? -22.867 5.394 27.407 1.00 79.56 186 GLN A O 1
ATOM 1398 N N . VAL A 1 187 ? -21.685 4.614 29.140 1.00 78.44 187 VAL A N 1
ATOM 1399 C CA . VAL A 1 187 ? -22.145 3.226 28.968 1.00 78.44 187 VAL A CA 1
ATOM 1400 C C . VAL A 1 187 ? -23.653 3.118 29.199 1.00 78.44 187 VAL A C 1
ATOM 1402 O O . VAL A 1 187 ? -24.328 2.396 28.472 1.00 78.44 187 VAL A O 1
ATOM 1405 N N . LEU A 1 188 ? -24.194 3.839 30.181 1.00 75.69 188 LEU A N 1
ATOM 1406 C CA . LEU A 1 188 ? -25.629 3.835 30.474 1.00 75.69 188 LEU A CA 1
ATOM 1407 C C . LEU A 1 188 ? -26.446 4.539 29.384 1.00 75.69 188 LEU A C 1
ATOM 1409 O O . LEU A 1 188 ? -27.512 4.043 29.015 1.00 75.69 188 LEU A O 1
ATOM 1413 N N . GLU A 1 189 ? -25.929 5.639 28.835 1.00 77.81 189 GLU A N 1
ATOM 1414 C CA . GLU A 1 189 ? -26.509 6.334 27.683 1.00 77.81 189 GLU A CA 1
ATOM 1415 C C . GLU A 1 189 ? -26.506 5.455 26.425 1.00 77.81 189 GLU A C 1
ATOM 1417 O O . GLU A 1 189 ? -27.529 5.369 25.745 1.00 77.81 189 GLU A O 1
ATOM 1422 N N . ASP A 1 190 ? -25.405 4.748 26.147 1.00 73.88 190 ASP A N 1
ATOM 1423 C CA . ASP A 1 190 ? -25.280 3.844 24.995 1.00 73.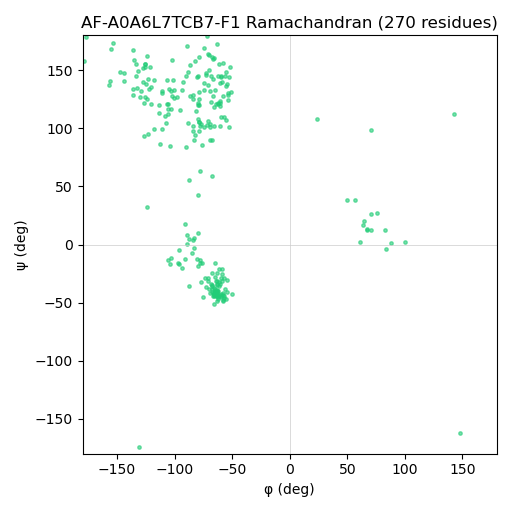88 190 ASP A CA 1
ATOM 1424 C C . ASP A 1 190 ? -26.282 2.672 25.073 1.00 73.88 190 ASP A C 1
ATOM 1426 O O . ASP A 1 190 ? -26.766 2.189 24.047 1.00 73.88 190 ASP A O 1
ATOM 1430 N N . ILE A 1 191 ? -26.628 2.230 26.289 1.00 71.50 191 ILE A N 1
ATOM 1431 C CA . ILE A 1 191 ? -27.657 1.206 26.556 1.00 71.50 191 ILE A CA 1
ATOM 1432 C C . ILE A 1 191 ? -29.079 1.810 26.514 1.00 71.50 191 ILE A C 1
ATOM 1434 O O . ILE A 1 191 ? -30.067 1.075 26.452 1.00 71.50 191 ILE A O 1
ATOM 1438 N N . GLY A 1 192 ? -29.212 3.141 26.517 1.00 67.06 192 GLY A N 1
ATOM 1439 C CA . GLY A 1 192 ? -30.497 3.843 26.554 1.00 67.06 192 GLY A CA 1
ATOM 1440 C C . GLY A 1 192 ? -31.212 3.733 27.903 1.00 67.06 192 GLY A C 1
ATOM 1441 O O . GLY A 1 192 ? -32.443 3.783 27.960 1.00 67.06 192 GLY A O 1
ATOM 1442 N N . ALA A 1 193 ? -30.464 3.536 28.990 1.00 67.44 193 ALA A N 1
ATOM 1443 C CA . ALA A 1 193 ? -31.027 3.421 30.327 1.00 67.44 193 ALA A CA 1
ATOM 1444 C C . ALA A 1 193 ? -31.341 4.802 30.921 1.00 67.44 193 ALA A C 1
ATOM 1446 O O . ALA A 1 193 ? -30.586 5.756 30.741 1.00 67.44 193 ALA A O 1
ATOM 1447 N N . VAL A 1 194 ? -32.429 4.902 31.688 1.00 68.06 194 VAL A N 1
ATOM 1448 C CA . VAL A 1 194 ? -32.636 6.037 32.593 1.00 68.06 194 VAL A CA 1
ATOM 1449 C C . VAL A 1 194 ? -31.938 5.699 33.900 1.00 68.06 194 VAL A C 1
ATOM 1451 O O . VAL A 1 194 ? -32.141 4.624 34.461 1.00 68.06 194 VAL A O 1
ATOM 1454 N N . TYR A 1 195 ? -31.088 6.593 34.385 1.00 71.25 195 TYR A N 1
ATOM 1455 C CA . TYR A 1 195 ? -30.275 6.335 35.565 1.00 71.25 195 TYR A CA 1
ATOM 1456 C C . TYR A 1 195 ? -30.337 7.497 36.550 1.00 71.25 195 TYR A C 1
ATOM 1458 O O . TYR A 1 195 ? -30.480 8.655 36.160 1.00 71.25 195 TYR A O 1
ATOM 1466 N N . ASP A 1 196 ? -30.207 7.161 37.829 1.00 71.19 196 ASP A N 1
ATOM 1467 C CA . ASP A 1 196 ? -29.994 8.105 38.919 1.00 71.19 196 ASP A CA 1
ATOM 1468 C C . ASP A 1 196 ? -28.751 7.668 39.702 1.00 71.19 196 ASP A C 1
ATOM 1470 O O . ASP A 1 196 ? -28.648 6.520 40.159 1.00 71.19 196 ASP A O 1
ATOM 1474 N N . ILE A 1 197 ? -27.765 8.563 39.788 1.00 70.75 197 ILE A N 1
ATOM 1475 C CA . ILE A 1 197 ? -26.482 8.287 40.435 1.00 70.75 197 ILE A CA 1
ATOM 1476 C C . ILE A 1 197 ? -26.362 9.154 41.684 1.00 70.75 197 ILE A C 1
ATOM 1478 O O . ILE A 1 197 ? -26.187 10.368 41.602 1.00 70.75 197 ILE A O 1
ATOM 1482 N N . GLU A 1 198 ? -26.360 8.506 42.846 1.00 71.56 198 GLU A N 1
ATOM 1483 C CA . GLU A 1 198 ? -26.121 9.152 44.133 1.00 71.56 198 GLU A CA 1
ATOM 1484 C C . GLU A 1 198 ? -24.716 8.816 44.654 1.00 71.56 198 GLU A C 1
ATOM 1486 O O . GLU A 1 198 ? -24.364 7.654 44.898 1.00 71.56 198 GLU A O 1
ATOM 1491 N N . GLU A 1 199 ? -23.895 9.841 44.884 1.00 66.81 199 GLU A N 1
ATOM 1492 C CA . GLU A 1 199 ? -22.594 9.687 45.539 1.00 66.81 199 GLU A CA 1
ATOM 1493 C C . GLU A 1 199 ? -22.770 9.570 47.058 1.00 66.81 199 GLU A C 1
ATOM 1495 O O . GLU A 1 199 ? -23.278 10.488 47.709 1.00 66.81 199 GLU A O 1
ATOM 1500 N N . ARG A 1 200 ? -22.341 8.451 47.667 1.00 65.94 200 ARG A N 1
ATOM 1501 C CA . ARG A 1 200 ? -22.380 8.346 49.132 1.00 65.94 200 ARG A CA 1
ATOM 1502 C C . ARG A 1 200 ? -21.294 9.221 49.766 1.00 65.94 200 ARG A C 1
ATOM 1504 O O . ARG A 1 200 ? -20.175 9.295 49.246 1.00 65.94 200 ARG A O 1
ATOM 1511 N N . PRO A 1 201 ? -21.567 9.800 50.951 1.00 55.81 201 PRO A N 1
ATOM 1512 C CA . PRO A 1 201 ? -20.574 10.562 51.696 1.00 55.81 201 PRO A CA 1
ATOM 1513 C C . PRO A 1 201 ? -19.293 9.745 51.908 1.00 55.81 201 PRO A C 1
ATOM 1515 O O . PRO A 1 201 ? -19.339 8.609 52.382 1.00 55.81 201 PRO A O 1
ATOM 1518 N N . GLY A 1 202 ? -18.146 10.329 51.557 1.00 63.78 202 GLY A N 1
ATOM 1519 C CA . GLY A 1 202 ? -16.830 9.702 51.708 1.00 63.78 202 GLY A CA 1
ATOM 1520 C C . GLY A 1 202 ? -16.242 9.074 50.439 1.00 63.78 202 GLY A C 1
ATOM 1521 O O . GLY A 1 202 ? -15.152 8.514 50.525 1.00 63.78 202 GLY A O 1
ATOM 1522 N N . GLY A 1 203 ? -16.910 9.161 49.279 1.00 57.34 203 GLY A N 1
ATOM 1523 C CA . GLY A 1 203 ? -16.333 8.814 47.967 1.00 57.34 203 GLY A CA 1
ATOM 1524 C C . GLY A 1 203 ? -16.003 7.326 47.763 1.00 57.34 203 GLY A C 1
ATOM 1525 O O . GLY A 1 203 ? -15.270 6.970 46.841 1.00 57.34 203 GLY A O 1
ATOM 1526 N N . GLN A 1 204 ? -16.499 6.446 48.641 1.00 51.12 204 GLN A N 1
ATOM 1527 C CA . GLN A 1 204 ? -16.173 5.011 48.646 1.00 51.12 204 GLN A CA 1
ATOM 1528 C C . GLN A 1 204 ? -17.199 4.137 47.904 1.00 51.12 204 GLN A C 1
ATOM 1530 O O . GLN A 1 204 ? -16.886 2.999 47.556 1.00 51.12 204 GLN A O 1
ATOM 1535 N N . ALA A 1 205 ? -18.405 4.643 47.637 1.00 54.19 205 ALA A N 1
ATOM 1536 C CA . ALA A 1 205 ? -19.439 3.919 46.899 1.00 54.19 205 ALA A CA 1
ATOM 1537 C C . ALA A 1 205 ? -20.445 4.899 46.278 1.00 54.19 205 ALA A C 1
ATOM 1539 O O . ALA A 1 205 ? -20.888 5.828 46.951 1.00 54.19 205 ALA A O 1
ATOM 1540 N N . PHE A 1 206 ? -20.835 4.667 45.027 1.00 60.88 206 PHE A N 1
ATOM 1541 C CA . PHE A 1 206 ? -21.984 5.339 44.415 1.00 60.88 206 PHE A CA 1
ATOM 1542 C C . PHE A 1 206 ? -23.152 4.353 44.455 1.00 60.88 206 PHE A C 1
ATOM 1544 O O . PHE A 1 206 ? -22.970 3.176 44.132 1.00 60.88 206 PHE A O 1
ATOM 1551 N N . ARG A 1 207 ? -24.339 4.791 44.880 1.00 55.44 207 ARG A N 1
ATOM 1552 C CA . ARG A 1 207 ? -25.564 4.028 44.614 1.00 55.44 207 ARG A CA 1
ATOM 1553 C C . ARG A 1 207 ? -26.013 4.421 43.209 1.00 55.44 207 ARG A C 1
ATOM 1555 O O . ARG A 1 207 ? -26.069 5.606 42.905 1.00 55.44 207 ARG A O 1
ATOM 1562 N N . MET A 1 208 ? -26.268 3.441 42.352 1.00 58.84 208 MET A N 1
ATOM 1563 C CA . MET A 1 208 ? -26.618 3.677 40.955 1.00 58.84 208 MET A CA 1
ATOM 1564 C C . MET A 1 208 ? -27.912 2.937 40.659 1.00 58.84 208 MET A C 1
ATOM 1566 O O . MET A 1 208 ? -27.906 1.745 40.369 1.00 58.84 208 MET A O 1
ATOM 1570 N N . ALA A 1 209 ? -29.030 3.640 40.794 1.00 56.31 209 ALA A N 1
ATOM 1571 C CA . ALA A 1 209 ? -30.320 3.085 40.422 1.00 56.31 209 ALA A CA 1
ATOM 1572 C C . ALA A 1 209 ? -30.459 3.196 38.899 1.00 56.31 209 ALA A C 1
ATOM 1574 O O . ALA A 1 209 ? -30.359 4.292 38.346 1.00 56.31 209 ALA A O 1
ATOM 1575 N N . ILE A 1 210 ? -30.649 2.069 38.208 1.00 58.38 210 ILE A N 1
ATOM 1576 C CA . ILE A 1 210 ? -30.723 2.032 36.742 1.00 58.38 210 ILE A CA 1
ATOM 1577 C C . ILE A 1 210 ? -32.109 1.529 36.339 1.00 58.38 210 ILE A C 1
ATOM 1579 O O . ILE A 1 210 ? -32.391 0.332 36.302 1.00 58.38 210 ILE A O 1
ATOM 1583 N N . ALA A 1 211 ? -32.988 2.461 35.993 1.00 55.31 211 ALA A N 1
ATOM 1584 C CA . ALA A 1 211 ? -34.284 2.163 35.405 1.00 55.31 211 ALA A CA 1
ATOM 1585 C C . ALA A 1 211 ? -34.129 1.968 33.888 1.00 55.31 211 ALA A C 1
ATOM 1587 O O . ALA A 1 211 ? -34.105 2.912 33.097 1.00 55.31 211 ALA A O 1
ATOM 1588 N N . ILE A 1 212 ? -34.036 0.714 33.451 1.00 56.34 212 ILE A N 1
ATOM 1589 C CA . ILE A 1 212 ? -34.040 0.401 32.021 1.00 56.34 212 ILE A CA 1
ATOM 1590 C C . ILE A 1 212 ? -35.484 0.459 31.518 1.00 56.34 212 ILE A C 1
ATOM 1592 O O . ILE A 1 212 ? -36.278 -0.452 31.748 1.00 56.34 212 ILE A O 1
ATOM 1596 N N . LEU A 1 213 ? -35.819 1.525 30.793 1.00 50.53 213 LEU A N 1
ATOM 1597 C CA . LEU A 1 213 ? -37.107 1.683 30.116 1.00 50.53 213 LEU A CA 1
ATOM 1598 C C . LEU A 1 213 ? -37.141 0.849 28.826 1.00 50.53 213 LEU A C 1
ATOM 1600 O O . LEU A 1 213 ? -37.237 1.397 27.730 1.00 50.53 213 LEU A O 1
ATOM 1604 N N . ASN A 1 214 ? -37.042 -0.478 28.929 1.00 48.88 214 ASN A N 1
ATOM 1605 C CA . ASN A 1 214 ? -37.244 -1.332 27.763 1.00 48.88 214 ASN A CA 1
ATOM 1606 C C . ASN A 1 214 ? -38.699 -1.808 27.691 1.00 48.88 214 ASN A C 1
ATOM 1608 O O . ASN A 1 214 ? -39.272 -2.268 28.675 1.00 48.88 214 ASN A O 1
ATOM 1612 N N . SER A 1 215 ? -39.300 -1.713 26.503 1.00 44.94 215 SER A N 1
ATOM 1613 C CA . SER A 1 215 ? -40.696 -2.113 26.241 1.00 44.94 215 SER A CA 1
ATOM 1614 C C . SER A 1 215 ? -40.859 -3.635 26.065 1.00 44.94 215 SER A C 1
ATOM 1616 O O . SER A 1 215 ? -41.908 -4.103 25.627 1.00 44.94 215 SER A O 1
ATOM 1618 N N . GLY A 1 216 ? -39.816 -4.410 26.370 1.00 49.34 216 GLY A N 1
ATOM 1619 C CA . GLY A 1 216 ? -39.761 -5.862 26.243 1.00 49.34 216 GLY A CA 1
ATOM 1620 C C . GLY A 1 216 ? -39.138 -6.508 27.479 1.00 49.34 216 GLY A C 1
ATOM 1621 O O . GLY A 1 216 ? -38.431 -5.858 28.247 1.00 49.34 216 GLY A O 1
ATOM 1622 N N . SER A 1 217 ? -39.421 -7.796 27.679 1.00 51.28 217 SER A N 1
ATOM 1623 C CA . SER A 1 217 ? -38.854 -8.594 28.767 1.00 51.28 217 SER A CA 1
ATOM 1624 C C . SER A 1 217 ? -37.328 -8.628 28.662 1.00 51.28 217 SER A C 1
ATOM 1626 O O . SER A 1 217 ? -36.796 -9.264 27.755 1.00 51.28 217 SER A O 1
ATOM 1628 N N . ILE A 1 218 ? -36.643 -7.961 29.589 1.00 55.69 218 ILE A N 1
ATOM 1629 C CA . ILE A 1 218 ? -35.190 -8.059 29.758 1.00 55.69 218 ILE A CA 1
ATOM 1630 C C . ILE A 1 218 ? -34.875 -9.502 30.171 1.00 55.69 218 ILE A C 1
ATOM 1632 O O . ILE A 1 218 ? -35.406 -9.990 31.175 1.00 55.69 218 ILE A O 1
ATOM 1636 N N . LEU A 1 219 ? -34.058 -10.204 29.388 1.00 55.38 219 LEU A N 1
ATOM 1637 C CA . LEU A 1 219 ? -33.633 -11.566 29.705 1.00 55.38 219 LEU A CA 1
ATOM 1638 C C . LEU A 1 219 ? -32.463 -11.524 30.703 1.00 55.38 219 LEU A C 1
ATOM 1640 O O . LEU A 1 219 ? -31.743 -10.536 30.815 1.00 55.38 219 LEU A O 1
ATOM 1644 N N . THR A 1 220 ? -32.236 -12.609 31.448 1.00 58.56 220 THR A N 1
ATOM 1645 C CA . THR A 1 220 ? -31.129 -12.690 32.425 1.00 58.56 220 THR A CA 1
ATOM 1646 C C . THR A 1 220 ? -29.748 -12.507 31.776 1.00 58.56 220 THR A C 1
ATOM 1648 O O . THR A 1 220 ? -28.829 -12.002 32.417 1.00 58.56 220 THR A O 1
ATOM 1651 N N . GLU A 1 221 ? -29.617 -12.877 30.501 1.00 57.88 221 GLU A N 1
ATOM 1652 C CA . GLU A 1 221 ? -28.400 -12.709 29.697 1.00 57.88 221 GLU A CA 1
ATOM 1653 C C . GLU A 1 221 ? -28.098 -11.223 29.413 1.00 57.88 221 GLU A C 1
ATOM 1655 O O . GLU A 1 221 ? -26.944 -10.801 29.491 1.00 57.88 221 GLU A O 1
ATOM 1660 N N . ASP A 1 222 ? -29.137 -10.397 29.234 1.00 66.19 222 ASP A N 1
ATOM 1661 C CA . ASP A 1 222 ? -28.998 -8.946 29.049 1.00 66.19 222 ASP A CA 1
ATOM 1662 C C . ASP A 1 222 ? -28.452 -8.274 30.322 1.00 66.19 222 ASP A C 1
ATOM 1664 O O . ASP A 1 222 ? -27.611 -7.379 30.258 1.00 66.19 222 ASP A O 1
ATOM 1668 N N . ILE A 1 223 ? -28.872 -8.747 31.503 1.00 66.38 223 ILE A N 1
ATOM 1669 C CA . ILE A 1 223 ? -28.421 -8.215 32.801 1.00 66.38 223 ILE A CA 1
ATOM 1670 C C . ILE A 1 223 ? -26.928 -8.490 33.025 1.00 66.38 223 ILE A C 1
ATOM 1672 O O . ILE A 1 223 ? -26.209 -7.613 33.512 1.00 66.38 223 ILE A O 1
ATOM 1676 N N . GLN A 1 224 ? -26.444 -9.688 32.676 1.00 71.38 224 GLN A N 1
ATOM 1677 C CA . GLN A 1 224 ? -25.014 -10.001 32.767 1.00 71.38 224 GLN A CA 1
ATOM 1678 C C . GLN A 1 224 ? -24.184 -9.124 31.827 1.00 71.38 224 GLN A C 1
ATOM 1680 O O . GLN A 1 224 ? -23.187 -8.554 32.273 1.00 71.38 224 GLN A O 1
ATOM 1685 N N . GLY A 1 225 ? -24.627 -8.944 30.579 1.00 72.50 225 GLY A N 1
ATOM 1686 C CA . GLY A 1 225 ? -23.931 -8.091 29.613 1.00 72.50 225 GLY A CA 1
ATOM 1687 C C . GLY A 1 225 ? -23.804 -6.638 30.083 1.00 72.50 225 GLY A C 1
ATOM 1688 O O . GLY A 1 225 ? -22.727 -6.045 29.993 1.00 72.50 225 GLY A O 1
ATOM 1689 N N . ILE A 1 226 ? -24.869 -6.083 30.668 1.00 74.38 226 ILE A N 1
ATOM 1690 C CA . ILE A 1 226 ? -24.861 -4.727 31.240 1.00 74.38 226 ILE A CA 1
ATOM 1691 C C . ILE A 1 226 ? -23.892 -4.640 32.422 1.00 74.38 226 ILE A C 1
ATOM 1693 O O . ILE A 1 226 ? -23.107 -3.693 32.523 1.00 74.38 226 ILE A O 1
ATOM 1697 N N . ARG A 1 227 ? -23.900 -5.646 33.304 1.00 77.50 227 ARG A N 1
ATOM 1698 C CA . ARG A 1 227 ? -22.997 -5.701 34.459 1.00 77.50 227 ARG A CA 1
ATOM 1699 C C . ARG A 1 227 ? -21.534 -5.695 34.027 1.00 77.50 227 ARG A C 1
ATOM 1701 O O . ARG A 1 227 ? -20.741 -4.940 34.585 1.00 77.50 227 ARG A O 1
ATOM 1708 N N . GLU A 1 228 ? -21.190 -6.499 33.025 1.00 80.06 228 GLU A N 1
ATOM 1709 C CA . GLU A 1 228 ? -19.836 -6.573 32.473 1.00 80.06 228 GLU A CA 1
ATOM 1710 C C . GLU A 1 228 ? -19.396 -5.245 31.847 1.00 80.06 228 GLU A C 1
ATOM 1712 O O . GLU A 1 228 ? -18.262 -4.811 32.063 1.00 80.06 228 GLU A O 1
ATOM 1717 N N . GLN A 1 229 ? -20.291 -4.553 31.135 1.00 79.00 229 GLN A N 1
ATOM 1718 C CA . GLN A 1 229 ? -20.002 -3.233 30.567 1.00 79.00 229 GLN A CA 1
ATOM 1719 C C . GLN A 1 229 ? -19.752 -2.175 31.655 1.00 79.00 229 GLN A C 1
ATOM 1721 O O . GLN A 1 229 ? -18.776 -1.422 31.569 1.00 79.00 229 GLN A O 1
ATOM 1726 N N . ILE A 1 230 ? -20.568 -2.150 32.715 1.00 79.50 230 ILE A N 1
ATOM 1727 C CA . ILE A 1 230 ? -20.383 -1.235 33.854 1.00 79.50 230 ILE A CA 1
ATOM 1728 C C . ILE A 1 230 ? -19.104 -1.579 34.631 1.00 79.50 230 ILE A C 1
ATOM 1730 O O . ILE A 1 230 ? -18.333 -0.683 34.984 1.00 79.50 230 ILE A O 1
ATOM 1734 N N . ASP A 1 231 ? -18.847 -2.864 34.890 1.00 81.50 231 ASP A N 1
ATOM 1735 C CA . ASP A 1 231 ? -17.639 -3.326 35.583 1.00 81.50 231 ASP A CA 1
ATOM 1736 C C . ASP A 1 231 ? -16.366 -3.025 34.778 1.00 81.50 231 ASP A C 1
ATOM 1738 O O . ASP A 1 231 ? -15.326 -2.725 35.371 1.00 81.50 231 ASP A O 1
ATOM 1742 N N . GLY A 1 232 ? -16.458 -3.029 33.445 1.00 79.69 232 GLY A N 1
ATOM 1743 C CA . GLY A 1 232 ? -15.410 -2.550 32.548 1.00 79.69 232 GLY A CA 1
ATOM 1744 C C . GLY A 1 232 ? -15.171 -1.044 32.672 1.00 79.69 232 GLY A C 1
ATOM 1745 O O . GLY A 1 232 ? -14.024 -0.615 32.757 1.00 79.69 232 GLY A O 1
ATOM 1746 N N . ALA A 1 233 ? -16.220 -0.223 32.730 1.00 82.81 233 ALA A N 1
ATOM 1747 C CA . ALA A 1 233 ? -16.080 1.233 32.789 1.00 82.81 233 ALA A CA 1
ATOM 1748 C C . ALA A 1 233 ? -15.679 1.774 34.173 1.00 82.81 233 ALA A C 1
ATOM 1750 O O . ALA A 1 233 ? -14.978 2.788 34.258 1.00 82.81 233 ALA A O 1
ATOM 1751 N N . LYS A 1 234 ? -16.106 1.130 35.263 1.00 81.12 234 LYS A N 1
ATOM 1752 C CA . LYS A 1 234 ? -15.892 1.629 36.629 1.00 81.12 234 LYS A CA 1
ATOM 1753 C C . LYS A 1 234 ? -14.474 1.365 37.148 1.00 81.12 234 LYS A C 1
ATOM 1755 O O . LYS A 1 234 ? -13.761 0.464 36.710 1.00 81.12 234 LYS A O 1
ATOM 1760 N N . ARG A 1 235 ? -14.067 2.098 38.193 1.00 75.75 235 ARG A N 1
ATOM 1761 C CA . ARG A 1 235 ? -12.883 1.709 38.985 1.00 75.75 235 ARG A CA 1
ATOM 1762 C C . ARG A 1 235 ? -13.198 0.444 39.770 1.00 75.75 235 ARG A C 1
ATOM 1764 O O . ARG A 1 235 ? -14.180 0.406 40.503 1.00 75.75 235 ARG A O 1
ATOM 1771 N N . ARG A 1 236 ? -12.306 -0.546 39.721 1.00 76.75 236 ARG A N 1
ATOM 1772 C CA . ARG A 1 236 ? -12.488 -1.847 40.390 1.00 76.75 236 ARG A CA 1
ATOM 1773 C C . ARG A 1 236 ? -12.789 -1.761 41.895 1.00 76.75 236 ARG A C 1
ATOM 1775 O O . ARG A 1 236 ? -13.462 -2.637 42.421 1.00 76.75 236 ARG A O 1
ATOM 1782 N N . SER A 1 237 ? -12.293 -0.736 42.590 1.00 72.69 237 SER A N 1
ATOM 1783 C CA . SER A 1 237 ? -12.536 -0.531 44.025 1.00 72.69 237 SER A CA 1
ATOM 1784 C C . SER A 1 237 ? -13.916 0.049 44.355 1.00 72.69 237 SER A C 1
ATOM 1786 O O . SER A 1 237 ? -14.329 -0.015 45.511 1.00 72.69 237 SER A O 1
ATOM 1788 N N . VAL A 1 238 ? -14.625 0.614 43.373 1.00 72.38 238 VAL A N 1
ATOM 1789 C CA . VAL A 1 238 ? -15.930 1.251 43.572 1.00 72.38 238 VAL A CA 1
ATOM 1790 C C . VAL A 1 238 ? -17.025 0.190 43.538 1.00 72.38 238 VAL A C 1
ATOM 1792 O O . VAL A 1 238 ? -17.156 -0.570 42.573 1.00 72.38 238 VAL A O 1
ATOM 1795 N N . ARG A 1 239 ? -17.830 0.153 44.602 1.00 72.50 239 ARG A N 1
ATOM 1796 C CA . ARG A 1 239 ? -19.039 -0.674 44.673 1.00 72.50 239 ARG A CA 1
ATOM 1797 C C . ARG A 1 239 ? -20.241 0.113 44.157 1.00 72.50 239 ARG A C 1
ATOM 1799 O O . ARG A 1 239 ? -20.315 1.320 44.383 1.00 72.50 239 ARG A O 1
ATOM 1806 N N . TYR A 1 240 ? -21.153 -0.592 43.497 1.00 71.88 240 TYR A N 1
ATOM 1807 C CA . TYR A 1 240 ? -22.475 -0.103 43.120 1.00 71.88 240 TYR A CA 1
ATOM 1808 C C . TYR A 1 240 ? -23.509 -1.170 43.473 1.00 71.88 240 TYR A C 1
ATOM 1810 O O . TYR A 1 240 ? -23.177 -2.353 43.561 1.00 71.88 240 TYR A O 1
ATOM 1818 N N . ASP A 1 241 ? -24.741 -0.728 43.668 1.00 67.25 241 ASP A N 1
ATOM 1819 C CA . ASP A 1 241 ? -25.918 -1.584 43.771 1.00 67.25 241 ASP A CA 1
ATOM 1820 C C . ASP A 1 241 ? -26.749 -1.330 42.511 1.00 67.25 241 ASP A C 1
ATOM 1822 O O . ASP A 1 241 ? -26.905 -0.164 42.153 1.00 67.25 241 ASP A O 1
ATOM 1826 N N . LEU A 1 242 ? -27.175 -2.385 41.812 1.00 68.25 242 LEU A N 1
ATOM 1827 C CA . LEU A 1 242 ? -27.953 -2.298 40.574 1.00 68.25 242 LEU A CA 1
ATOM 1828 C C . LEU A 1 242 ? -29.382 -2.742 40.872 1.00 68.25 242 LEU A C 1
ATOM 1830 O O . LEU A 1 242 ? -29.629 -3.931 41.077 1.00 68.25 242 LEU A O 1
ATOM 1834 N N . SER A 1 243 ? -30.317 -1.799 40.830 1.00 65.00 243 SER A N 1
ATOM 1835 C CA . SER A 1 243 ? -31.750 -2.082 40.823 1.00 65.00 243 SER A CA 1
ATOM 1836 C C . SER A 1 243 ? -32.296 -1.909 39.411 1.00 65.00 243 SER A C 1
ATOM 1838 O O . SER A 1 243 ? -32.024 -0.902 38.767 1.00 65.00 243 SER A O 1
ATOM 1840 N N . LEU A 1 244 ? -33.072 -2.885 38.941 1.00 61.50 244 LEU A N 1
ATOM 1841 C CA . LEU A 1 244 ? -33.777 -2.842 37.660 1.00 61.50 244 LEU A CA 1
ATOM 1842 C C . LEU A 1 244 ? -35.267 -2.634 37.929 1.00 61.50 244 LEU A C 1
ATOM 1844 O O . LEU A 1 244 ? -35.885 -3.459 38.599 1.00 61.50 244 LEU A O 1
ATOM 1848 N N . GLN A 1 245 ? -35.844 -1.559 37.397 1.00 59.78 245 GLN A N 1
ATOM 1849 C CA . GLN A 1 245 ? -37.289 -1.316 37.436 1.00 59.78 245 GLN A CA 1
ATOM 1850 C C . GLN A 1 245 ? -37.904 -1.620 36.067 1.00 59.78 245 GLN A C 1
ATOM 1852 O O . GLN A 1 245 ? -37.599 -0.954 35.081 1.00 59.78 245 GLN A O 1
ATOM 1857 N N . ALA A 1 246 ? -38.792 -2.614 36.008 1.00 52.47 246 ALA A N 1
ATOM 1858 C CA . ALA A 1 246 ? -39.614 -2.879 34.831 1.00 52.47 246 ALA A CA 1
ATOM 1859 C C . ALA A 1 246 ? -40.911 -2.058 34.920 1.00 52.47 246 ALA A C 1
ATOM 1861 O O . ALA A 1 246 ? -41.820 -2.388 35.681 1.00 52.47 246 ALA A O 1
ATOM 1862 N N . GLY A 1 247 ? -41.004 -0.975 34.148 1.00 47.41 247 GLY A N 1
ATOM 1863 C CA . GLY A 1 247 ? -42.214 -0.160 34.070 1.00 47.41 247 GLY A CA 1
ATOM 1864 C C . GLY A 1 247 ? -43.221 -0.736 33.074 1.00 47.41 247 GLY A C 1
ATOM 1865 O O . GLY A 1 247 ? -43.083 -0.523 31.873 1.00 47.41 247 GLY A O 1
ATOM 1866 N N . ALA A 1 248 ? -44.267 -1.419 33.544 1.00 38.50 248 AL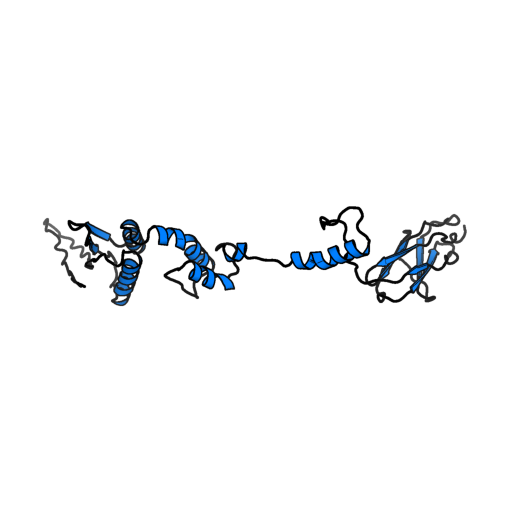A A N 1
ATOM 1867 C CA . ALA A 1 248 ? -45.446 -1.680 32.719 1.00 38.50 248 ALA A CA 1
ATOM 1868 C C . ALA A 1 248 ? -46.332 -0.422 32.700 1.00 38.50 248 ALA A C 1
ATOM 1870 O O . ALA A 1 248 ? -46.977 -0.088 33.695 1.00 38.50 248 ALA A O 1
ATOM 1871 N N . SER A 1 249 ? -46.382 0.291 31.576 1.00 38.22 249 SER A N 1
ATOM 1872 C CA . SER A 1 249 ? -47.304 1.413 31.383 1.00 38.22 249 SER A CA 1
ATOM 1873 C C . SER A 1 249 ? -48.725 0.896 31.119 1.00 38.22 249 SER A C 1
ATOM 1875 O O . SER A 1 249 ? -49.163 0.737 29.983 1.00 38.22 249 SER A O 1
ATOM 1877 N N . LEU A 1 250 ? -49.483 0.629 32.187 1.00 31.58 250 LEU A N 1
ATOM 1878 C CA . LEU A 1 250 ? -50.932 0.428 32.100 1.00 31.58 250 LEU A CA 1
ATOM 1879 C C . LEU A 1 250 ? -51.618 1.794 31.994 1.00 31.58 250 LEU A C 1
ATOM 1881 O O . LEU A 1 250 ? -51.852 2.475 32.992 1.00 31.58 250 LEU A O 1
ATOM 1885 N N . ALA A 1 251 ? -51.953 2.200 30.770 1.00 30.72 251 ALA A N 1
ATOM 1886 C CA . ALA A 1 251 ? -52.849 3.324 30.539 1.00 30.72 251 ALA A CA 1
ATOM 1887 C C . ALA A 1 251 ? -54.272 2.937 30.981 1.00 30.72 251 ALA A C 1
ATOM 1889 O O . ALA A 1 251 ? -55.060 2.400 30.203 1.00 30.72 251 ALA A O 1
ATOM 1890 N N . VAL A 1 252 ? -54.613 3.195 32.245 1.00 31.91 252 VAL A N 1
ATOM 1891 C CA . VAL A 1 252 ? -56.009 3.169 32.690 1.00 31.91 252 VAL A CA 1
ATOM 1892 C C . VAL A 1 252 ? -56.648 4.477 32.238 1.00 31.91 252 VAL A C 1
ATOM 1894 O O . VAL A 1 252 ? -56.390 5.539 32.802 1.00 31.91 252 VAL A O 1
ATOM 1897 N N . ALA A 1 253 ? -57.485 4.413 31.204 1.00 26.88 253 ALA A N 1
ATOM 1898 C CA . ALA A 1 253 ? -58.378 5.510 30.858 1.00 26.88 253 ALA A CA 1
ATOM 1899 C C . ALA A 1 253 ? -59.436 5.648 31.970 1.00 26.88 253 ALA A C 1
ATOM 1901 O O . ALA A 1 253 ? -60.482 5.002 31.939 1.00 26.88 253 ALA A O 1
ATOM 1902 N N . ALA A 1 254 ? -59.141 6.454 32.990 1.00 28.61 254 ALA A N 1
ATOM 1903 C CA . ALA A 1 254 ? -60.089 6.784 34.044 1.00 28.61 254 ALA A CA 1
ATOM 1904 C C . ALA A 1 254 ? -61.097 7.819 33.520 1.00 28.61 254 ALA A C 1
ATOM 1906 O O . ALA A 1 254 ? -60.799 9.010 33.417 1.00 28.61 254 ALA A O 1
ATOM 1907 N N . ALA A 1 255 ? -62.318 7.377 33.211 1.00 29.48 255 ALA A N 1
ATOM 1908 C CA . ALA A 1 255 ? -63.458 8.281 33.203 1.00 29.48 255 ALA A CA 1
ATOM 1909 C C . ALA A 1 255 ? -63.740 8.683 34.662 1.00 29.48 255 ALA A C 1
ATOM 1911 O O . ALA A 1 255 ? -64.286 7.900 35.430 1.00 29.48 255 ALA A O 1
ATOM 1912 N N . ALA A 1 256 ? -63.338 9.909 35.006 1.00 32.75 256 ALA A N 1
ATOM 1913 C CA . ALA A 1 256 ? -63.562 10.608 36.273 1.00 32.75 256 ALA A CA 1
ATOM 1914 C C . ALA A 1 256 ? -62.795 10.079 37.505 1.00 32.75 256 ALA A C 1
ATOM 1916 O O . ALA A 1 256 ? -63.240 9.187 38.220 1.00 32.75 256 ALA A O 1
ATOM 1917 N N . GLY A 1 257 ? -61.685 10.751 37.820 1.00 27.84 257 GLY A N 1
ATOM 1918 C CA . GLY A 1 257 ? -61.063 10.721 39.144 1.00 27.84 257 GLY A CA 1
ATOM 1919 C C . GLY A 1 257 ? -59.543 10.740 39.071 1.00 27.84 257 GLY A C 1
ATOM 1920 O O . GLY A 1 257 ? -58.935 9.775 38.625 1.00 27.84 257 GLY A O 1
ATOM 1921 N N . VAL A 1 258 ? -58.930 11.839 39.517 1.00 33.00 258 VAL A N 1
ATOM 1922 C CA . VAL A 1 258 ? -57.481 11.941 39.730 1.00 33.00 258 VAL A CA 1
ATOM 1923 C C . VAL A 1 258 ? -57.087 10.898 40.778 1.00 33.00 258 VAL A C 1
ATOM 1925 O O . VAL A 1 258 ? -57.338 11.080 41.966 1.00 33.00 258 VAL A O 1
ATOM 1928 N N . GLY A 1 259 ? -56.515 9.786 40.325 1.00 25.50 259 GLY A N 1
ATOM 1929 C CA . GLY A 1 259 ? -55.945 8.737 41.160 1.00 25.50 259 GLY A CA 1
ATOM 1930 C C . GLY A 1 259 ? -54.496 8.527 40.755 1.00 25.50 259 GLY A C 1
ATOM 1931 O O . GLY A 1 259 ? -54.209 8.321 39.577 1.00 25.50 259 GLY A O 1
ATOM 1932 N N . ALA A 1 260 ? -53.585 8.630 41.722 1.00 27.34 260 ALA A N 1
ATOM 1933 C CA . ALA A 1 260 ? -52.173 8.344 41.528 1.00 27.34 260 ALA A CA 1
ATOM 1934 C C . ALA A 1 260 ? -52.003 6.939 40.931 1.00 27.34 260 ALA A C 1
ATOM 1936 O O . ALA A 1 260 ? -52.496 5.956 41.485 1.00 27.34 260 ALA A O 1
ATOM 1937 N N . VAL A 1 261 ? -51.312 6.853 39.796 1.00 32.53 261 VAL A N 1
ATOM 1938 C CA . VAL A 1 261 ? -50.898 5.578 39.211 1.00 32.53 261 VAL A CA 1
ATOM 1939 C C . VAL A 1 261 ? -49.797 5.020 40.108 1.00 32.53 261 VAL A C 1
ATOM 1941 O O . VAL A 1 261 ? -48.686 5.542 40.130 1.00 32.53 261 VAL A O 1
ATOM 1944 N N . GLN A 1 262 ? -50.115 3.987 40.888 1.00 29.11 262 GLN A N 1
ATOM 1945 C CA . GLN A 1 262 ? -49.103 3.188 41.571 1.00 29.11 262 GLN A CA 1
ATOM 1946 C C . GLN A 1 262 ? -48.382 2.348 40.515 1.00 29.11 262 GLN A C 1
ATOM 1948 O O . GLN A 1 262 ? -48.910 1.346 40.033 1.00 29.11 262 GLN A O 1
ATOM 1953 N N . VAL A 1 263 ? -47.178 2.779 40.142 1.00 34.94 263 VAL A N 1
ATOM 1954 C CA . VAL A 1 263 ? -46.202 1.893 39.508 1.00 34.94 263 VAL A CA 1
ATOM 1955 C C . VAL A 1 263 ? -45.822 0.870 40.575 1.00 34.94 263 VAL A C 1
ATOM 1957 O O . VAL A 1 263 ? -45.375 1.238 41.659 1.00 34.94 263 VAL A O 1
ATOM 1960 N N . ALA A 1 264 ? -46.091 -0.409 40.322 1.00 30.53 264 ALA A N 1
ATOM 1961 C CA . ALA A 1 264 ? -45.623 -1.468 41.199 1.00 30.53 264 ALA A CA 1
ATOM 1962 C C . ALA A 1 264 ? -44.100 -1.562 41.048 1.00 30.53 264 ALA A C 1
ATOM 1964 O O . ALA A 1 264 ? -43.604 -2.114 40.068 1.00 30.53 264 ALA A O 1
ATOM 1965 N N . ASP A 1 265 ? -43.374 -0.989 42.006 1.00 34.47 265 ASP A N 1
ATOM 1966 C CA . ASP A 1 265 ? -41.929 -1.145 42.123 1.00 34.47 265 ASP A CA 1
ATOM 1967 C C . ASP A 1 265 ? -41.604 -2.604 42.447 1.00 34.47 265 ASP A C 1
ATOM 1969 O O . ASP A 1 265 ? -41.747 -3.064 43.580 1.00 34.47 265 ASP A O 1
ATOM 1973 N N . VAL A 1 266 ? -41.168 -3.359 41.440 1.00 35.81 266 VAL A N 1
ATOM 1974 C CA . VAL A 1 266 ? -40.470 -4.625 41.668 1.00 35.81 266 VAL A CA 1
ATOM 1975 C C . VAL A 1 266 ? -38.986 -4.300 41.754 1.00 35.81 266 VAL A C 1
ATOM 1977 O O . VAL A 1 266 ? -38.256 -4.377 40.771 1.00 35.81 266 VAL A O 1
ATOM 1980 N N . THR A 1 267 ? -38.544 -3.890 42.941 1.00 36.16 267 THR A N 1
ATOM 1981 C CA . THR A 1 267 ? -37.123 -3.684 43.231 1.00 36.16 267 THR A CA 1
ATOM 1982 C C . THR A 1 267 ? -36.476 -5.045 43.470 1.00 36.16 267 THR A C 1
ATOM 1984 O O . THR A 1 267 ? -36.623 -5.635 44.539 1.00 36.16 267 THR A O 1
ATOM 1987 N N . LEU A 1 268 ? -35.757 -5.568 42.478 1.00 35.97 268 LEU A N 1
ATOM 1988 C CA . LEU A 1 268 ? -34.812 -6.659 42.711 1.00 35.97 268 LEU A CA 1
ATOM 1989 C C . LEU A 1 268 ? -33.504 -6.044 43.226 1.00 35.97 268 LEU A C 1
ATOM 1991 O O . LEU A 1 268 ? -32.674 -5.607 42.435 1.00 35.97 268 LEU A O 1
ATOM 1995 N N . GLU A 1 269 ? -33.339 -5.971 44.550 1.00 32.22 269 GLU A N 1
ATOM 1996 C CA . GLU A 1 269 ? -32.046 -5.647 45.166 1.00 32.22 269 GLU A CA 1
ATOM 1997 C C . GLU A 1 269 ? -31.127 -6.869 45.043 1.00 32.22 269 GLU A C 1
ATOM 1999 O O . GLU A 1 269 ? -31.255 -7.846 45.784 1.00 32.22 269 GLU A O 1
ATOM 2004 N N . ILE A 1 270 ? -30.205 -6.840 44.080 1.00 37.72 270 ILE A N 1
ATOM 2005 C CA . ILE A 1 270 ? -29.149 -7.850 43.958 1.00 37.72 270 ILE A CA 1
ATOM 2006 C C . ILE A 1 270 ? -27.857 -7.212 44.460 1.00 37.72 270 ILE A C 1
ATOM 2008 O O . ILE A 1 270 ? -27.057 -6.672 43.695 1.00 37.72 270 ILE A O 1
ATOM 2012 N N . SER A 1 271 ? -27.677 -7.268 45.779 1.00 30.67 271 SER A N 1
ATOM 2013 C CA . SER A 1 271 ? -26.477 -6.761 46.441 1.00 30.67 271 SER A CA 1
ATOM 2014 C C . SER A 1 271 ? -25.272 -7.677 46.185 1.00 30.67 271 SER A C 1
ATOM 2016 O O . SER A 1 271 ? -25.422 -8.896 46.058 1.00 30.67 271 SER A O 1
ATOM 2018 N N . ALA A 1 272 ? -24.076 -7.088 46.115 1.00 36.22 272 ALA A N 1
ATOM 2019 C CA . ALA A 1 272 ? -22.794 -7.793 46.048 1.00 36.22 272 ALA A CA 1
ATOM 2020 C C . ALA A 1 272 ? -21.869 -7.369 47.195 1.00 36.22 272 ALA A C 1
ATOM 2022 O O . ALA A 1 272 ? -21.744 -6.146 47.451 1.00 36.22 272 ALA A O 1
#

Solvent-accessible surface area (backbone atoms only — not comparable to full-atom values): 16111 Å² total; per-residue (Å²): 119,39,36,21,39,53,33,87,58,69,44,64,44,59,32,64,31,17,39,41,35,38,41,66,78,48,56,35,40,86,36,74,60,66,24,32,32,42,26,53,73,87,48,76,76,38,76,67,88,34,62,61,52,56,51,73,49,73,84,42,61,55,77,45,76,44,40,34,34,39,24,36,27,28,91,69,33,63,20,54,71,25,69,79,39,74,36,52,15,37,71,77,65,91,79,67,78,84,82,65,86,72,89,67,62,94,84,60,51,74,66,54,54,53,49,48,61,65,53,54,57,70,77,65,59,86,76,64,62,69,35,56,76,30,59,88,66,31,56,78,89,50,48,66,58,47,28,57,76,62,63,53,88,82,82,65,94,83,57,56,69,67,57,53,29,48,55,49,60,44,31,63,64,50,60,75,37,49,49,36,70,67,34,38,50,50,54,39,56,76,71,60,41,45,72,49,78,46,78,39,92,84,80,60,36,40,46,36,45,39,38,45,79,58,100,58,88,81,50,76,68,56,54,51,54,52,50,52,53,46,60,65,18,38,43,88,84,56,49,65,43,57,34,52,42,71,77,78,85,76,84,76,85,67,86,83,68,100,66,86,80,79,75,74,82,56,74,52,81,60,77,127

Radius of gyration: 42.78 Å; Cα contacts (8 Å, |Δi|>4): 414; chains: 1; bounding box: 100×27×114 Å

Foldseek 3Di:
DAAWEEFAAWDWDAAAQKIKIFTDQTHHVPFQFQFKWKDKPPDDTDTQNDSHGIHMGHRHDAQDKIWMWMWTGGPRGIYDIYDIDIDHHHHDDPPDDDPDPDPDDPPDDPVRVVVCVVCVVVVVDDDCPVQLQQLVRRDLVSLVVLCVVLVQPDDDPPDDSVVSSVSSVCSVVLVVQAAPPVLLVVLLVVLVWDWDWAQDPPNQEIEIETERADPDDDDPVNVVVSVVSNCRRHDVRYDYWYWYFHFDPDPDPDPDDDDDPDRPGPTPGPHD